Protein AF-A0A5Y3WB41-F1 (afdb_monomer)

pLDDT: mean 94.52, std 11.23, range [32.47, 98.75]

InterPro domains:
  IPR002104 Integrase, catalytic domain [PS51898] (1-187)
  IPR011010 DNA breaking-rejoining enzyme, catalytic core [SSF56349] (5-145)
  IPR013762 Integrase-like, catalytic domain superfamily [G3DSA:1.10.443.10] (4-176)
  IPR024456 Integrase catalytic domain, putative [PF12835] (1-141)

Foldseek 3Di:
DLAAADDPVLLVLLLVQLCVVALLLSLLLLLCLQQVDDLQLSQPCLVCLVVVLVCLVVPHQWGWRQGSDDPRDIATAGRLDSVSNNVSSVSNVVCCVVPVSGSQDDPDSVVSSVVSQVSSVVSVCDDNNHSSSSSLNSLVSQLVSVVVVVDDLLVSLLNSCRSNVNHSVCSVVCCVPSVPDPPPDDD

Organism: Salmonella diarizonae (NCBI:txid59204)

Mean predicted aligned error: 3.67 Å

Structure (mmCIF, N/CA/C/O backbone):
data_AF-A0A5Y3WB41-F1
#
_entry.id   AF-A0A5Y3WB41-F1
#
loop_
_atom_site.group_PDB
_atom_site.id
_atom_site.type_symbol
_atom_site.label_atom_id
_atom_site.label_alt_id
_atom_site.label_comp_id
_atom_site.label_asym_id
_atom_site.label_entity_id
_atom_site.label_seq_id
_atom_site.pdbx_PDB_ins_code
_atom_site.Cartn_x
_atom_site.Cartn_y
_atom_site.Cartn_z
_atom_site.occupancy
_atom_site.B_iso_or_equiv
_atom_site.auth_seq_id
_atom_site.auth_comp_id
_atom_site.auth_asym_id
_atom_site.auth_atom_id
_atom_site.pdbx_PDB_model_num
ATOM 1 N N . GLY A 1 1 ? 8.219 13.579 -8.967 1.00 70.31 1 GLY A N 1
ATOM 2 C CA . GLY A 1 1 ? 7.564 13.964 -7.700 1.00 70.31 1 GLY A CA 1
ATOM 3 C C . GLY A 1 1 ? 8.644 14.401 -6.736 1.00 70.31 1 GLY A C 1
ATOM 4 O O . GLY A 1 1 ? 9.793 14.084 -6.994 1.00 70.31 1 GLY A O 1
ATOM 5 N N . THR A 1 2 ? 8.305 15.125 -5.672 1.00 85.25 2 THR A N 1
ATOM 6 C CA . THR A 1 2 ? 9.272 15.618 -4.664 1.00 85.25 2 THR A CA 1
ATOM 7 C C . THR A 1 2 ? 9.347 14.718 -3.428 1.00 85.25 2 THR A C 1
ATOM 9 O O . THR A 1 2 ? 9.683 15.173 -2.344 1.00 85.25 2 THR A O 1
ATOM 12 N N . LYS A 1 3 ? 8.898 13.464 -3.546 1.00 91.75 3 LYS A N 1
ATOM 13 C CA . LYS A 1 3 ? 8.845 12.527 -2.421 1.00 91.75 3 LYS A CA 1
ATOM 14 C C . LYS A 1 3 ? 9.958 11.508 -2.554 1.00 91.75 3 LYS A C 1
ATOM 16 O O . LYS A 1 3 ? 10.300 11.131 -3.671 1.00 91.75 3 LYS A O 1
ATOM 21 N N . LEU A 1 4 ? 10.452 11.056 -1.413 1.00 93.44 4 LEU A N 1
ATOM 22 C CA . LEU A 1 4 ? 11.466 10.014 -1.304 1.00 93.44 4 LEU A CA 1
ATOM 23 C C . LEU A 1 4 ? 10.833 8.728 -0.760 1.00 93.44 4 LEU A C 1
ATOM 25 O O . LEU A 1 4 ? 9.849 8.822 -0.019 1.00 93.44 4 LEU A O 1
ATOM 29 N N . PRO A 1 5 ? 11.345 7.532 -1.107 1.00 95.25 5 PRO A N 1
ATOM 30 C CA . PRO A 1 5 ? 10.902 6.286 -0.486 1.00 95.25 5 PRO A CA 1
ATOM 31 C C . PRO A 1 5 ? 11.175 6.304 1.022 1.00 95.25 5 PRO A C 1
ATOM 33 O O . PRO A 1 5 ? 12.167 6.880 1.471 1.00 95.25 5 PRO A O 1
ATOM 36 N N . LEU A 1 6 ? 10.289 5.678 1.801 1.00 95.56 6 LEU A N 1
ATOM 37 C CA . LEU A 1 6 ? 10.568 5.414 3.214 1.00 95.56 6 LEU A CA 1
ATOM 38 C C . LEU A 1 6 ? 11.556 4.255 3.342 1.00 95.56 6 LEU A C 1
ATOM 40 O O . LEU A 1 6 ? 11.400 3.228 2.671 1.00 95.56 6 LEU A O 1
ATOM 44 N N . SER A 1 7 ? 12.525 4.401 4.239 1.00 96.31 7 SER A N 1
ATOM 45 C CA . SER A 1 7 ? 13.272 3.262 4.758 1.00 96.31 7 SER A CA 1
ATOM 46 C C . SER A 1 7 ? 12.374 2.420 5.682 1.00 96.31 7 SER A C 1
ATOM 48 O O . SER A 1 7 ? 11.386 2.930 6.229 1.00 96.31 7 SER A O 1
ATOM 50 N N . PRO A 1 8 ? 12.702 1.133 5.898 1.00 96.81 8 PRO A N 1
ATOM 51 C CA . PRO A 1 8 ? 11.980 0.303 6.860 1.00 96.81 8 PRO A CA 1
ATOM 52 C C . PRO A 1 8 ? 11.971 0.885 8.281 1.00 96.81 8 PRO A C 1
ATOM 54 O O . PRO A 1 8 ? 10.966 0.779 8.980 1.00 96.81 8 PRO A O 1
ATOM 57 N N . GLU A 1 9 ? 13.059 1.539 8.698 1.00 97.38 9 GLU A N 1
ATOM 58 C CA . GLU A 1 9 ? 13.169 2.170 10.016 1.00 97.38 9 GLU A CA 1
ATOM 59 C C . GLU A 1 9 ? 12.255 3.395 10.144 1.00 97.38 9 GLU A C 1
ATOM 61 O O . GLU A 1 9 ? 11.497 3.502 11.113 1.00 97.38 9 GLU A O 1
ATOM 66 N N . GLU A 1 10 ? 12.261 4.281 9.140 1.00 97.62 10 GLU A N 1
ATOM 67 C CA . GLU A 1 10 ? 11.372 5.449 9.079 1.00 97.62 10 GLU A CA 1
ATOM 68 C C . GLU A 1 10 ? 9.903 5.014 9.135 1.00 97.62 10 GLU A C 1
ATOM 70 O O . GLU A 1 10 ? 9.106 5.575 9.894 1.00 97.62 10 GLU A O 1
ATOM 75 N N . PHE A 1 11 ? 9.548 3.981 8.362 1.00 98.25 11 PHE A N 1
ATOM 76 C CA . PHE A 1 11 ? 8.206 3.414 8.385 1.00 98.25 11 PHE A CA 1
ATOM 77 C C . PHE A 1 11 ? 7.859 2.846 9.762 1.00 98.25 11 PHE A C 1
ATOM 79 O O . PHE A 1 11 ? 6.802 3.177 10.292 1.00 98.25 11 PHE A O 1
ATOM 86 N N . HIS A 1 12 ? 8.727 2.029 10.364 1.00 98.00 12 HIS A N 1
ATOM 87 C CA . HIS A 1 12 ? 8.448 1.381 11.651 1.00 98.00 12 HIS A CA 1
ATOM 88 C C . HIS A 1 12 ? 8.287 2.386 12.790 1.00 98.00 12 HIS A C 1
ATOM 90 O O . HIS A 1 12 ? 7.389 2.244 13.622 1.00 98.00 12 HIS A O 1
ATOM 96 N N . LYS A 1 13 ? 9.118 3.435 12.811 1.00 98.12 13 LYS A N 1
ATOM 97 C CA . LYS A 1 13 ? 9.005 4.538 13.773 1.00 98.12 13 LYS A CA 1
ATOM 98 C C . LYS A 1 13 ? 7.648 5.232 13.653 1.00 98.12 13 LYS A C 1
ATOM 100 O O . LYS A 1 13 ? 6.945 5.368 14.654 1.00 98.12 13 LYS A O 1
ATOM 105 N N . ALA A 1 14 ? 7.257 5.618 12.437 1.00 98.31 14 ALA A N 1
ATOM 106 C CA . ALA A 1 14 ? 5.970 6.266 12.197 1.00 98.31 14 ALA A CA 1
ATOM 107 C C . ALA A 1 14 ? 4.787 5.325 12.483 1.00 98.31 14 ALA A C 1
ATOM 109 O O . ALA A 1 14 ? 3.806 5.736 13.098 1.00 98.31 14 ALA A O 1
ATOM 110 N N . PHE A 1 15 ? 4.885 4.055 12.079 1.00 98.62 15 PHE A N 1
ATOM 111 C CA . PHE A 1 15 ? 3.864 3.036 12.309 1.00 98.62 15 PHE A CA 1
ATOM 112 C C . PHE A 1 15 ? 3.605 2.836 13.803 1.00 98.62 15 PHE A C 1
ATOM 114 O O . PHE A 1 15 ? 2.454 2.917 14.216 1.00 98.62 15 PHE A O 1
ATOM 121 N N . LYS A 1 16 ? 4.653 2.660 14.621 1.00 98.38 16 LYS A N 1
ATOM 122 C CA . LYS A 1 16 ? 4.522 2.517 16.081 1.00 98.38 16 LYS A CA 1
ATOM 123 C C . LYS A 1 16 ? 3.841 3.719 16.726 1.00 98.38 16 LYS A C 1
ATOM 125 O O . LYS A 1 16 ? 3.018 3.548 17.619 1.00 98.38 16 LYS A O 1
ATOM 130 N N . GLU A 1 17 ? 4.186 4.929 16.292 1.00 98.25 17 GLU A N 1
ATOM 131 C CA . GLU A 1 17 ? 3.562 6.144 16.819 1.00 98.25 17 GLU A CA 1
ATOM 132 C C . GLU A 1 17 ? 2.081 6.225 16.435 1.00 98.25 17 GLU A C 1
ATOM 134 O O . GLU A 1 17 ? 1.226 6.493 17.277 1.00 98.25 17 GLU A O 1
ATOM 139 N N . VAL A 1 18 ? 1.739 5.929 15.180 1.00 98.50 18 VAL A N 1
ATOM 140 C CA . VAL A 1 18 ? 0.336 5.895 14.754 1.00 98.50 18 VAL A CA 1
ATOM 141 C C . VAL A 1 18 ? -0.432 4.778 15.451 1.00 98.50 18 VAL A C 1
ATOM 143 O O . VAL A 1 18 ? -1.553 5.021 15.878 1.00 98.50 18 VAL A O 1
ATOM 146 N N . GLU A 1 19 ? 0.142 3.588 15.602 1.00 98.44 19 GLU A N 1
ATOM 147 C CA . GLU A 1 19 ? -0.516 2.424 16.203 1.00 98.44 19 GLU A CA 1
ATOM 148 C C . GLU A 1 19 ? -0.958 2.686 17.644 1.00 98.44 19 GLU A C 1
ATOM 150 O O . GLU A 1 19 ? -2.098 2.372 17.989 1.00 98.44 19 GLU A O 1
ATOM 155 N N . LYS A 1 20 ? -0.111 3.345 18.447 1.00 97.50 20 LYS A N 1
ATOM 156 C CA . LYS A 1 20 ? -0.450 3.762 19.819 1.00 97.50 20 LYS A CA 1
ATOM 157 C C . LYS A 1 20 ? -1.670 4.681 19.877 1.00 97.50 20 LYS A C 1
ATOM 159 O O . LYS A 1 20 ? -2.450 4.609 20.817 1.00 97.50 20 LYS A O 1
ATOM 164 N N . ASN A 1 21 ? -1.818 5.553 18.882 1.00 96.38 21 ASN A N 1
ATOM 165 C CA . ASN A 1 21 ? -2.848 6.589 18.866 1.00 96.38 21 ASN A CA 1
ATOM 166 C C . ASN A 1 21 ? -4.119 6.162 18.110 1.00 96.38 21 ASN A C 1
ATOM 168 O O . ASN A 1 21 ? -5.212 6.639 18.406 1.00 96.38 21 ASN A O 1
ATOM 172 N N . ASN A 1 22 ? -3.977 5.337 17.071 1.00 97.88 22 ASN A N 1
ATOM 173 C CA . ASN A 1 22 ? -5.049 4.924 16.173 1.00 97.88 22 ASN A CA 1
ATOM 174 C C . ASN A 1 22 ? -4.651 3.676 15.354 1.00 97.88 22 ASN A C 1
ATOM 176 O O . ASN A 1 22 ? -4.118 3.775 14.243 1.00 97.88 22 ASN A O 1
ATOM 180 N N . ARG A 1 23 ? -4.989 2.487 15.870 1.00 98.12 23 ARG A N 1
ATOM 181 C CA . ARG A 1 23 ? -4.758 1.184 15.207 1.00 98.12 23 ARG A CA 1
ATOM 182 C C .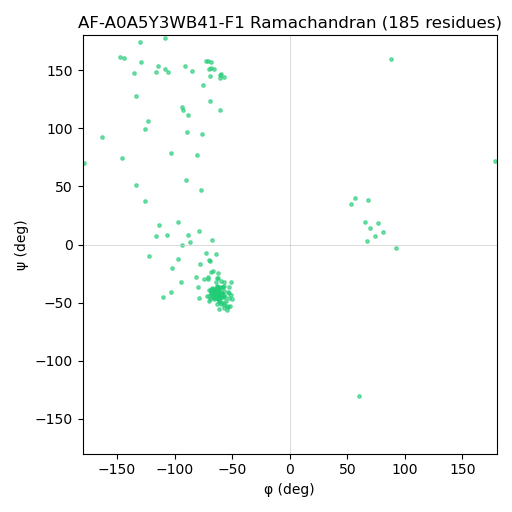 ARG A 1 23 ? -5.407 1.085 13.820 1.00 98.12 23 ARG A C 1
ATOM 184 O O . ARG A 1 23 ? -4.851 0.475 12.912 1.00 98.12 23 ARG A O 1
ATOM 191 N N . GLY A 1 24 ? -6.544 1.752 13.634 1.00 98.44 24 GLY A N 1
ATOM 192 C CA . GLY A 1 24 ? -7.234 1.902 12.354 1.00 98.44 24 GLY A CA 1
ATOM 193 C C . GLY A 1 24 ? -6.387 2.539 11.260 1.00 98.44 24 GLY A C 1
ATOM 194 O O . GLY A 1 24 ? -6.250 2.013 10.151 1.00 98.44 24 GLY A O 1
ATOM 195 N N . VAL A 1 25 ? -5.772 3.675 11.587 1.00 98.62 25 VAL A N 1
ATOM 196 C CA . VAL A 1 25 ? -4.853 4.362 10.676 1.00 98.62 25 VAL A CA 1
ATOM 197 C C . VAL A 1 25 ? -3.579 3.543 10.475 1.00 98.62 25 VAL A C 1
ATOM 199 O O . VAL A 1 25 ? -3.116 3.443 9.340 1.00 98.62 25 VAL A O 1
ATOM 202 N N . ALA A 1 26 ? -3.053 2.906 11.525 1.00 98.69 26 ALA A N 1
ATOM 203 C CA . ALA A 1 26 ? -1.874 2.047 11.420 1.00 98.69 26 ALA A CA 1
ATOM 204 C C . ALA A 1 26 ? -2.107 0.871 10.455 1.00 98.69 26 ALA A C 1
ATOM 206 O O . ALA A 1 26 ? -1.279 0.608 9.584 1.00 98.69 26 ALA A O 1
ATOM 207 N N . ALA A 1 27 ? -3.274 0.224 10.516 1.00 98.75 27 ALA A N 1
ATOM 208 C CA . ALA A 1 27 ? -3.646 -0.837 9.582 1.00 98.75 27 ALA A CA 1
ATOM 209 C C . ALA A 1 27 ? -3.678 -0.342 8.127 1.00 98.75 27 ALA A C 1
ATOM 211 O O . ALA A 1 27 ? -3.118 -0.983 7.235 1.00 98.75 27 ALA A O 1
ATOM 212 N N . ALA A 1 28 ? -4.273 0.832 7.885 1.00 98.69 28 ALA A N 1
ATOM 213 C CA . ALA A 1 28 ? -4.281 1.450 6.560 1.00 98.69 28 ALA A CA 1
ATOM 214 C C . ALA A 1 28 ? -2.860 1.803 6.076 1.00 98.69 28 ALA A C 1
ATOM 216 O O . ALA A 1 28 ? -2.551 1.606 4.899 1.00 98.69 28 ALA A O 1
ATOM 217 N N . MET A 1 29 ? -1.977 2.274 6.967 1.00 98.56 29 MET A N 1
ATOM 218 C CA . MET A 1 29 ? -0.564 2.518 6.651 1.00 98.56 29 MET A CA 1
ATOM 219 C C . MET A 1 29 ? 0.154 1.230 6.255 1.00 98.56 29 MET A C 1
ATOM 221 O O . MET A 1 29 ? 0.840 1.207 5.239 1.00 98.56 29 MET A O 1
ATOM 225 N N . LEU A 1 30 ? -0.025 0.149 7.014 1.00 98.75 30 LEU A N 1
ATOM 226 C CA . LEU A 1 30 ? 0.646 -1.123 6.753 1.00 98.75 30 LEU A CA 1
ATOM 227 C C . LEU A 1 30 ? 0.209 -1.741 5.419 1.00 98.75 30 LEU A C 1
ATOM 229 O O . LEU A 1 30 ? 1.047 -2.215 4.650 1.00 98.75 30 LEU A O 1
ATOM 233 N N . LEU A 1 31 ? -1.081 -1.659 5.084 1.00 98.75 31 LEU A N 1
ATOM 234 C CA . LEU A 1 31 ? -1.577 -2.023 3.753 1.00 98.75 31 LEU A CA 1
ATOM 235 C C . LEU A 1 31 ? -1.005 -1.104 2.663 1.00 98.75 31 LEU A C 1
ATOM 237 O O . LEU A 1 31 ? -0.590 -1.577 1.608 1.00 98.75 31 LEU A O 1
ATOM 241 N N . SER A 1 32 ? -0.935 0.207 2.909 1.00 98.38 32 SER A N 1
ATOM 242 C CA . SER A 1 32 ? -0.355 1.163 1.958 1.00 98.38 32 SER A CA 1
ATOM 243 C C . SER A 1 32 ? 1.124 0.907 1.685 1.00 98.38 32 SER A C 1
ATOM 245 O O . SER A 1 32 ? 1.552 1.042 0.540 1.00 98.38 32 SER A O 1
ATOM 247 N N . TYR A 1 33 ? 1.890 0.559 2.714 1.00 98.62 33 TYR A N 1
ATOM 248 C CA . TYR A 1 33 ? 3.316 0.257 2.634 1.00 98.62 33 TYR A CA 1
ATOM 249 C C . TYR A 1 33 ? 3.583 -1.038 1.868 1.00 98.62 33 TYR A C 1
ATOM 251 O O . TYR A 1 33 ? 4.447 -1.071 1.000 1.00 98.62 33 TYR A O 1
ATOM 259 N N . THR A 1 34 ? 2.787 -2.077 2.125 1.00 98.38 34 THR A N 1
ATOM 260 C CA . THR A 1 34 ? 2.980 -3.406 1.520 1.00 98.38 34 THR A CA 1
ATOM 261 C C . THR A 1 34 ? 2.416 -3.542 0.103 1.00 98.38 34 THR A C 1
ATOM 263 O O . THR A 1 34 ? 2.937 -4.330 -0.679 1.00 98.38 34 THR A O 1
ATOM 266 N N . LEU A 1 35 ? 1.372 -2.784 -0.250 1.00 98.56 35 LEU A N 1
ATOM 267 C CA . LEU A 1 35 ? 0.673 -2.880 -1.546 1.00 98.56 35 LEU A CA 1
ATOM 268 C C . LEU A 1 35 ? 0.777 -1.602 -2.396 1.00 98.56 35 LEU A C 1
ATOM 270 O O . LEU A 1 35 ? 0.079 -1.446 -3.405 1.00 98.56 35 LEU A O 1
ATOM 274 N N . GLY A 1 36 ? 1.581 -0.634 -1.952 1.00 98.12 36 GLY A N 1
ATOM 275 C CA . GLY A 1 36 ? 1.774 0.639 -2.638 1.00 98.12 36 GLY A CA 1
ATOM 276 C C . GLY A 1 36 ? 0.472 1.400 -2.869 1.00 98.12 36 GLY A C 1
ATOM 277 O O . GLY A 1 36 ? 0.262 1.945 -3.952 1.00 98.12 36 GLY A O 1
ATOM 278 N N . LEU A 1 37 ? -0.448 1.408 -1.905 1.00 98.44 37 LEU A N 1
ATOM 279 C CA . LEU A 1 37 ? -1.761 2.037 -2.073 1.00 98.44 37 LEU A CA 1
ATOM 280 C C . LEU A 1 37 ? -1.658 3.570 -2.120 1.00 98.44 37 LEU A C 1
ATOM 282 O O . LEU A 1 37 ? -0.772 4.189 -1.535 1.00 98.44 37 LEU A O 1
ATOM 286 N N . ARG A 1 38 ? -2.584 4.217 -2.828 1.00 97.31 38 ARG A N 1
ATOM 287 C CA . ARG A 1 38 ? -2.867 5.650 -2.643 1.00 97.31 38 ARG A CA 1
ATOM 288 C C . ARG A 1 38 ? -3.605 5.847 -1.322 1.00 97.31 38 ARG A C 1
ATOM 290 O O . ARG A 1 38 ? -4.335 4.959 -0.900 1.00 97.31 38 ARG A O 1
ATOM 297 N N . ASN A 1 39 ? -3.557 7.049 -0.745 1.00 97.31 39 ASN A N 1
ATOM 298 C CA . ASN A 1 39 ? -4.266 7.343 0.511 1.00 97.31 39 ASN A CA 1
ATOM 299 C C . ASN A 1 39 ? -5.751 6.935 0.477 1.00 97.31 39 ASN A C 1
ATOM 301 O O . ASN A 1 39 ? -6.243 6.337 1.425 1.00 97.31 39 ASN A O 1
ATOM 305 N N . LYS A 1 40 ? -6.469 7.211 -0.623 1.00 97.81 40 LYS A N 1
ATOM 306 C CA . LYS A 1 40 ? -7.886 6.827 -0.742 1.00 97.81 40 LYS A CA 1
ATOM 307 C C . LYS A 1 40 ? -8.076 5.315 -0.874 1.00 97.81 40 LYS A C 1
ATOM 309 O O . LYS A 1 40 ? -8.985 4.778 -0.258 1.00 97.81 40 LYS A O 1
ATOM 314 N N . GLU A 1 41 ? -7.208 4.635 -1.621 1.00 98.50 41 GLU A N 1
ATOM 315 C CA . GLU A 1 41 ? -7.208 3.167 -1.724 1.00 98.50 41 GLU A CA 1
ATOM 316 C C . GLU A 1 41 ? -6.927 2.526 -0.349 1.00 98.50 41 GLU A C 1
ATOM 318 O O . GLU A 1 41 ? -7.593 1.567 0.022 1.00 98.50 41 GLU A O 1
ATOM 323 N N . ALA A 1 42 ? -6.003 3.088 0.439 1.00 98.12 42 ALA A N 1
ATOM 324 C CA . ALA A 1 42 ? -5.684 2.626 1.790 1.00 98.12 42 ALA A CA 1
ATOM 325 C C . ALA A 1 42 ? -6.864 2.805 2.757 1.00 98.12 42 ALA A C 1
ATOM 327 O O . ALA A 1 42 ? -7.219 1.876 3.476 1.00 98.12 42 ALA A O 1
ATOM 328 N N . VAL A 1 43 ? -7.516 3.969 2.738 1.00 97.75 43 VAL A N 1
ATOM 329 C CA . VAL A 1 43 ? -8.687 4.246 3.587 1.00 97.75 43 VAL A CA 1
ATOM 330 C C . VAL A 1 43 ? -9.887 3.373 3.216 1.00 97.75 43 VAL A C 1
ATOM 332 O O . VAL A 1 43 ? -10.598 2.908 4.101 1.00 97.75 43 VAL A O 1
ATOM 335 N N . GLU A 1 44 ? -10.110 3.115 1.925 1.00 98.00 44 GLU A N 1
ATOM 336 C CA . GLU A 1 44 ? -11.216 2.264 1.464 1.00 98.00 44 GLU A CA 1
ATOM 337 C C . GLU A 1 44 ? -10.876 0.766 1.423 1.00 98.00 44 GLU A C 1
ATOM 339 O O . GLU A 1 44 ? -11.720 -0.045 1.035 1.00 98.00 44 GLU A O 1
ATOM 344 N N . SER A 1 45 ? -9.666 0.379 1.836 1.00 97.94 45 SER A N 1
ATOM 345 C CA . SER A 1 45 ? -9.187 -1.003 1.748 1.00 97.94 45 SER A CA 1
ATOM 346 C C . SER A 1 45 ? -10.009 -1.990 2.576 1.00 97.94 45 SER A C 1
ATOM 348 O O . SER A 1 45 ? -10.095 -3.151 2.179 1.00 97.94 45 SER A O 1
ATOM 350 N N . CYS A 1 46 ? -10.697 -1.544 3.639 1.00 97.12 46 CYS A N 1
ATOM 351 C CA . CYS A 1 46 ? -11.610 -2.386 4.428 1.00 97.12 46 CYS A CA 1
ATOM 352 C C . CYS A 1 46 ? -12.631 -3.133 3.558 1.00 97.12 46 CYS A C 1
ATOM 354 O O . CYS A 1 46 ? -12.975 -4.275 3.846 1.00 97.12 46 CYS A O 1
ATOM 356 N N . LYS A 1 47 ? -13.051 -2.536 2.436 1.00 97.56 47 LYS A N 1
ATOM 357 C CA . LYS A 1 47 ? -13.994 -3.136 1.482 1.00 97.56 47 LYS A CA 1
ATOM 358 C C . LYS A 1 47 ? -13.402 -4.307 0.686 1.00 97.56 47 LYS A C 1
ATOM 360 O O . LYS A 1 47 ? -14.131 -4.996 -0.015 1.00 97.56 47 LYS A O 1
ATOM 365 N N . SER A 1 48 ? -12.081 -4.490 0.713 1.00 98.12 48 SER A N 1
ATOM 366 C CA . SER A 1 48 ? -11.353 -5.499 -0.072 1.00 98.12 48 SER A CA 1
ATOM 367 C C . SER A 1 48 ? -10.517 -6.467 0.764 1.00 98.12 48 SER A C 1
ATOM 369 O O . SER A 1 48 ? -10.067 -7.465 0.207 1.00 98.12 48 SER A O 1
ATOM 371 N N . VAL A 1 49 ? -10.329 -6.226 2.071 1.00 98.50 49 VAL A N 1
ATOM 372 C CA . VAL A 1 49 ? -9.474 -7.053 2.952 1.00 98.50 49 VAL A CA 1
ATOM 373 C C . VAL A 1 49 ? -9.800 -8.543 2.829 1.00 98.50 49 VAL A C 1
ATOM 375 O O . VAL A 1 49 ? -8.892 -9.340 2.607 1.00 98.50 49 VAL A O 1
ATOM 378 N N . MET A 1 50 ? -11.080 -8.926 2.872 1.00 98.19 50 MET A N 1
ATOM 379 C CA . MET A 1 50 ? -11.480 -10.340 2.779 1.00 98.19 50 MET A CA 1
ATOM 380 C C . MET A 1 50 ? -11.193 -10.958 1.405 1.00 98.19 50 MET A C 1
ATOM 382 O O . MET A 1 50 ? -10.761 -12.107 1.314 1.00 98.19 50 MET A O 1
ATOM 386 N N . THR A 1 51 ? -11.377 -10.196 0.325 1.00 98.38 51 THR A N 1
ATOM 387 C CA . THR A 1 51 ? -11.054 -10.650 -1.036 1.00 98.38 51 THR A CA 1
ATOM 388 C C . THR A 1 51 ? -9.546 -10.789 -1.225 1.00 98.38 51 THR A C 1
ATOM 390 O O . THR A 1 51 ? -9.083 -11.751 -1.835 1.00 98.38 51 THR A O 1
ATOM 393 N N . TRP A 1 52 ? -8.760 -9.860 -0.678 1.00 98.56 52 TRP A N 1
ATOM 394 C CA . TRP A 1 52 ? -7.300 -9.931 -0.711 1.00 98.56 52 TRP A CA 1
ATOM 395 C C . TRP A 1 52 ? -6.768 -11.092 0.128 1.00 98.56 52 TRP A C 1
ATOM 397 O O . TRP A 1 52 ? -5.850 -11.779 -0.313 1.00 98.56 52 TRP A O 1
ATOM 407 N N . LYS A 1 53 ? -7.377 -11.364 1.288 1.00 98.44 53 LYS A N 1
ATOM 408 C CA . LYS A 1 53 ? -7.064 -12.534 2.116 1.00 98.44 53 LYS A CA 1
ATOM 409 C C . LYS A 1 53 ? -7.236 -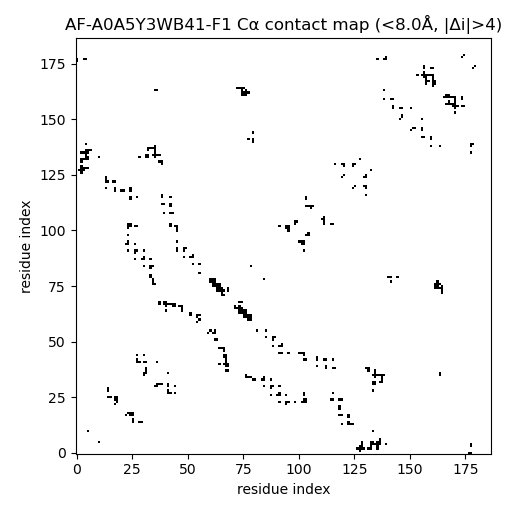13.826 1.323 1.00 98.44 53 LYS A C 1
ATOM 411 O O . LYS A 1 53 ? -6.278 -14.584 1.187 1.00 98.44 53 LYS A O 1
ATOM 416 N N . ARG A 1 54 ? -8.403 -14.001 0.692 1.00 98.31 54 ARG A N 1
ATOM 417 C CA . ARG A 1 54 ? -8.681 -15.156 -0.171 1.00 98.31 54 ARG A CA 1
ATOM 418 C C . ARG A 1 54 ? -7.665 -15.277 -1.306 1.00 98.31 54 ARG A C 1
ATOM 420 O O . ARG A 1 54 ? -7.187 -16.375 -1.563 1.00 98.31 54 ARG A O 1
ATOM 427 N N . ALA A 1 55 ? -7.310 -14.173 -1.967 1.00 97.50 55 ALA A N 1
ATOM 428 C CA . ALA A 1 55 ? -6.314 -14.180 -3.043 1.00 97.50 55 ALA A CA 1
ATOM 429 C C . ALA A 1 55 ? -4.942 -14.685 -2.557 1.00 97.50 55 ALA A C 1
ATOM 431 O O . ALA A 1 55 ? -4.291 -15.475 -3.239 1.00 97.50 55 ALA A O 1
ATOM 432 N N . ILE A 1 56 ? -4.509 -14.286 -1.357 1.00 96.94 56 ILE A N 1
ATOM 433 C CA . ILE A 1 56 ? -3.251 -14.776 -0.778 1.00 96.94 56 ILE A CA 1
ATOM 434 C C . ILE A 1 56 ? -3.324 -16.262 -0.440 1.00 96.94 56 ILE A C 1
ATOM 436 O O . ILE A 1 56 ? -2.377 -16.985 -0.755 1.00 96.94 56 ILE A O 1
ATOM 440 N N . GLU A 1 57 ? -4.413 -16.701 0.191 1.00 96.25 57 GLU A N 1
ATOM 441 C CA . GLU A 1 57 ? -4.629 -18.093 0.617 1.00 96.25 57 GLU A CA 1
ATOM 442 C C . GLU A 1 57 ? -4.715 -19.057 -0.570 1.00 96.25 57 GLU A C 1
ATOM 444 O O . GLU A 1 57 ? -4.244 -20.185 -0.488 1.00 96.25 57 GLU A O 1
ATOM 449 N N . THR A 1 58 ? -5.243 -18.586 -1.698 1.00 97.06 58 THR A N 1
ATOM 450 C CA . THR A 1 58 ? -5.350 -19.346 -2.955 1.00 97.06 58 THR A CA 1
ATOM 451 C C . THR A 1 58 ? -4.109 -19.222 -3.847 1.00 97.06 58 THR A C 1
ATOM 453 O O . THR A 1 58 ? -4.109 -19.687 -4.982 1.00 97.06 58 THR A O 1
ATOM 456 N N . GLY A 1 59 ? -3.030 -18.606 -3.356 1.00 96.88 59 GLY A N 1
ATOM 457 C CA . GLY A 1 59 ? -1.742 -18.584 -4.051 1.00 96.88 59 GLY A CA 1
ATOM 458 C C . GLY A 1 59 ? -1.607 -17.536 -5.159 1.00 96.88 59 GLY A C 1
ATOM 459 O O . GLY A 1 59 ? -0.602 -17.541 -5.867 1.00 96.88 59 GLY A O 1
ATOM 460 N N . HIS A 1 60 ? -2.536 -16.582 -5.296 1.00 98.00 60 HIS A N 1
ATOM 461 C CA . HIS A 1 60 ? -2.404 -15.512 -6.294 1.00 98.00 60 HIS A CA 1
ATOM 462 C C . HIS A 1 60 ? -1.127 -14.697 -6.059 1.00 98.00 60 HIS A C 1
ATOM 464 O O . HIS A 1 60 ? -0.712 -14.494 -4.916 1.00 98.00 60 HIS A O 1
ATOM 470 N N . ASN A 1 61 ? -0.512 -14.209 -7.140 1.00 97.62 61 ASN A N 1
ATOM 471 C CA . ASN A 1 61 ? 0.708 -13.386 -7.106 1.00 97.62 61 ASN A CA 1
ATOM 472 C C . ASN A 1 61 ? 0.428 -11.875 -7.099 1.00 97.62 61 ASN A C 1
ATOM 474 O O . ASN A 1 61 ? 1.352 -11.068 -7.071 1.00 97.62 61 ASN A O 1
ATOM 478 N N . SER A 1 62 ? -0.842 -11.478 -7.137 1.00 98.19 62 SER A N 1
ATOM 479 C CA . SER A 1 62 ? -1.279 -10.086 -7.063 1.00 98.19 62 SER A CA 1
ATOM 480 C C . SER A 1 62 ? -2.626 -9.984 -6.352 1.00 98.19 62 SER A C 1
ATOM 482 O O . SER A 1 62 ? -3.362 -10.969 -6.245 1.00 98.19 62 SER A O 1
ATOM 484 N N . VAL A 1 63 ? -2.961 -8.782 -5.883 1.00 98.50 63 VAL A N 1
ATOM 485 C CA . VAL A 1 63 ? -4.313 -8.447 -5.417 1.00 98.50 63 VAL A CA 1
ATOM 486 C C . VAL A 1 63 ? -4.934 -7.373 -6.303 1.00 98.50 63 VAL A C 1
ATOM 488 O O . VAL A 1 63 ? -4.242 -6.499 -6.830 1.00 98.50 63 VAL A O 1
ATOM 491 N N . ARG A 1 64 ? -6.261 -7.416 -6.456 1.00 98.25 64 ARG A N 1
ATOM 492 C CA . ARG A 1 64 ? -7.013 -6.429 -7.240 1.00 98.25 64 ARG A CA 1
ATOM 493 C C . ARG A 1 64 ? -7.526 -5.304 -6.346 1.00 98.25 64 ARG A C 1
ATOM 495 O O . ARG A 1 64 ? -8.339 -5.535 -5.452 1.00 98.25 64 ARG A O 1
ATOM 502 N N . VAL A 1 65 ? -7.083 -4.078 -6.602 1.00 98.50 65 VAL A N 1
ATOM 503 C CA . VAL A 1 65 ? -7.543 -2.859 -5.925 1.00 98.50 65 VAL A CA 1
ATOM 504 C C . VAL A 1 65 ? -8.692 -2.255 -6.732 1.00 98.50 65 VAL A C 1
ATOM 506 O O . VAL A 1 65 ? -8.503 -1.850 -7.881 1.00 98.50 65 VAL A O 1
ATOM 509 N N . VAL A 1 66 ? -9.886 -2.208 -6.136 1.00 98.06 66 VAL A N 1
ATOM 510 C CA . VAL A 1 66 ? -11.120 -1.744 -6.800 1.00 98.06 66 VAL A CA 1
ATOM 511 C C . VAL A 1 66 ? -11.593 -0.402 -6.236 1.00 98.06 66 VAL A C 1
ATOM 513 O O . VAL A 1 66 ? -11.903 0.514 -6.997 1.00 98.06 66 VAL A O 1
ATOM 516 N N . PHE A 1 67 ? -11.591 -0.252 -4.910 1.00 97.88 67 PHE A N 1
ATOM 517 C CA . PHE A 1 67 ? -12.100 0.940 -4.226 1.00 97.88 67 PHE A CA 1
ATOM 518 C C . PHE A 1 67 ? -11.020 2.004 -4.001 1.00 97.88 67 PHE A C 1
ATOM 520 O O . PHE A 1 67 ? -9.827 1.711 -3.937 1.00 97.88 67 PHE A O 1
ATOM 527 N N . GLY A 1 68 ? -11.440 3.267 -3.914 1.00 96.69 68 GLY A N 1
ATOM 528 C CA . GLY A 1 68 ? -10.546 4.413 -3.749 1.00 96.69 68 GLY A CA 1
ATOM 529 C C . GLY A 1 68 ? -9.629 4.739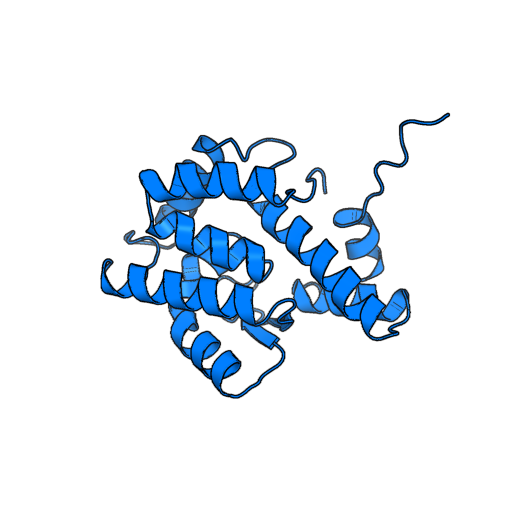 -4.937 1.00 96.69 68 GLY A C 1
ATOM 530 O O . GLY A 1 68 ? -8.836 5.680 -4.844 1.00 96.69 68 GLY A O 1
ATOM 531 N N . THR A 1 69 ? -9.739 4.014 -6.052 1.00 97.06 69 THR A N 1
ATOM 532 C CA . THR A 1 69 ? -8.878 4.170 -7.232 1.00 97.06 69 THR A CA 1
ATOM 533 C C . THR A 1 69 ? -9.108 5.496 -7.961 1.00 97.06 69 THR A C 1
ATOM 535 O O . THR A 1 69 ? -10.191 6.095 -7.936 1.00 97.06 69 THR A O 1
ATOM 538 N N . LYS A 1 70 ? -8.063 5.998 -8.631 1.00 91.44 70 LYS A N 1
ATOM 539 C CA . LYS A 1 70 ? -8.150 7.247 -9.400 1.00 91.44 70 LYS A CA 1
ATOM 540 C C . LYS A 1 70 ? -9.040 7.039 -10.630 1.00 91.44 70 LYS A C 1
ATOM 542 O O . LYS A 1 70 ? -8.757 6.180 -11.458 1.00 91.44 70 LYS A O 1
ATOM 547 N N . GLY A 1 71 ? -10.093 7.848 -10.755 1.00 93.88 71 GLY A N 1
ATOM 548 C CA . GLY A 1 71 ? -11.039 7.771 -11.874 1.00 93.88 71 GLY A CA 1
ATOM 549 C C . GLY A 1 71 ? -11.854 6.473 -11.921 1.00 93.88 71 GLY A C 1
ATOM 550 O O . GLY A 1 71 ? -12.328 6.118 -12.992 1.00 93.88 71 GLY A O 1
ATOM 551 N N . GLY A 1 72 ? -11.958 5.741 -10.803 1.00 93.38 72 GLY A N 1
ATOM 552 C CA . GLY A 1 72 ? -12.703 4.478 -10.728 1.00 93.38 72 GLY A CA 1
ATOM 553 C C . GLY A 1 72 ? -12.064 3.312 -11.488 1.00 93.38 72 GLY A C 1
ATOM 554 O O . GLY A 1 72 ? -12.724 2.306 -11.723 1.00 93.38 72 GLY A O 1
ATOM 555 N N . ARG A 1 73 ? -10.796 3.436 -11.899 1.00 95.25 73 ARG A N 1
ATOM 556 C CA . ARG A 1 73 ? -10.105 2.416 -12.696 1.00 95.25 73 ARG A CA 1
ATOM 557 C C . ARG A 1 73 ? -9.440 1.383 -11.778 1.00 95.25 73 ARG A C 1
ATOM 559 O O . ARG A 1 73 ? -8.477 1.743 -11.094 1.00 95.25 73 ARG A O 1
ATOM 566 N N . PRO A 1 74 ? -9.911 0.122 -11.745 1.00 97.12 74 PRO A N 1
ATOM 567 C CA . PRO A 1 74 ? -9.286 -0.913 -10.933 1.00 97.12 74 PRO A CA 1
ATOM 568 C C . PRO A 1 74 ? -7.877 -1.230 -11.444 1.00 97.12 74 PRO A C 1
ATOM 570 O O . PRO A 1 74 ? -7.601 -1.123 -12.638 1.00 97.12 74 PRO A O 1
ATOM 573 N N . ARG A 1 75 ? -6.996 -1.657 -10.538 1.00 97.94 75 ARG A N 1
ATOM 574 C CA . ARG A 1 75 ? -5.630 -2.096 -10.863 1.00 97.94 75 ARG A CA 1
ATOM 575 C C . ARG A 1 75 ? -5.295 -3.385 -10.128 1.00 97.94 75 ARG A C 1
ATOM 577 O O . ARG A 1 75 ? -5.754 -3.580 -9.004 1.00 97.94 75 ARG A O 1
ATOM 584 N N . ASN A 1 76 ? -4.476 -4.230 -10.739 1.00 98.00 76 ASN A N 1
ATOM 585 C CA . ASN A 1 76 ? -3.782 -5.279 -10.000 1.00 98.00 76 ASN A CA 1
ATOM 586 C C . ASN A 1 76 ? -2.499 -4.692 -9.414 1.00 98.00 76 ASN A C 1
ATOM 588 O O . ASN A 1 76 ? -1.936 -3.757 -9.975 1.00 98.00 76 ASN A O 1
ATOM 592 N N . THR A 1 77 ? -2.078 -5.209 -8.269 1.00 98.12 77 THR A N 1
ATOM 593 C CA . THR A 1 77 ? -0.800 -4.865 -7.650 1.00 98.12 77 THR A CA 1
ATOM 594 C C . THR A 1 77 ? -0.114 -6.146 -7.226 1.00 98.12 77 THR A C 1
ATOM 596 O O . THR A 1 77 ? -0.729 -6.994 -6.571 1.00 98.12 77 THR A O 1
ATOM 599 N N . VAL A 1 78 ? 1.134 -6.311 -7.640 1.00 98.62 78 VAL A N 1
ATOM 600 C CA . VAL A 1 78 ? 1.944 -7.484 -7.326 1.00 98.62 78 VAL A CA 1
ATOM 601 C C . VAL A 1 78 ? 2.135 -7.657 -5.818 1.00 98.62 78 VAL A C 1
ATOM 603 O O . VAL A 1 78 ? 2.256 -6.690 -5.062 1.00 98.62 78 VAL A O 1
ATOM 606 N N . ILE A 1 79 ? 2.149 -8.912 -5.375 1.00 98.62 79 ILE A N 1
ATOM 607 C CA . ILE A 1 79 ? 2.510 -9.307 -4.013 1.00 98.62 79 ILE A CA 1
ATOM 608 C C . ILE A 1 79 ? 4.022 -9.535 -3.999 1.00 98.62 79 ILE A C 1
ATOM 610 O O . ILE A 1 79 ? 4.496 -10.605 -4.380 1.00 98.62 79 ILE A O 1
ATOM 614 N N . VAL A 1 80 ? 4.772 -8.516 -3.573 1.00 98.06 80 VAL A N 1
ATOM 615 C CA . VAL A 1 80 ? 6.243 -8.579 -3.516 1.00 98.06 80 VAL A CA 1
ATOM 616 C C . VAL A 1 80 ? 6.722 -9.525 -2.412 1.00 98.06 80 VAL A C 1
ATOM 618 O O . VAL A 1 80 ? 7.529 -10.415 -2.666 1.00 98.06 80 VAL A O 1
ATOM 621 N N . ASP A 1 81 ? 6.168 -9.376 -1.206 1.00 98.00 81 ASP A N 1
ATOM 622 C CA . ASP A 1 81 ? 6.411 -10.252 -0.058 1.00 98.00 81 ASP A CA 1
ATOM 623 C C . ASP A 1 81 ? 5.073 -10.817 0.441 1.00 98.00 81 ASP A C 1
ATOM 625 O O . ASP A 1 81 ? 4.269 -10.132 1.084 1.00 98.00 81 ASP A O 1
ATOM 629 N N . ARG A 1 82 ? 4.834 -12.102 0.157 1.00 98.06 82 ARG A N 1
ATOM 630 C CA . ARG A 1 82 ? 3.599 -12.797 0.548 1.00 98.06 82 ARG A CA 1
ATOM 631 C C . ARG A 1 82 ? 3.408 -12.832 2.064 1.00 98.06 82 ARG A C 1
ATOM 633 O O . ARG A 1 82 ? 2.273 -12.711 2.531 1.00 98.06 82 ARG A O 1
ATOM 640 N N . HIS A 1 83 ? 4.477 -12.977 2.844 1.00 98.19 83 HIS A N 1
ATOM 641 C CA . HIS A 1 83 ? 4.379 -13.017 4.299 1.00 98.19 83 HIS A CA 1
ATOM 642 C C . HIS A 1 83 ? 4.041 -11.640 4.869 1.00 98.19 83 HIS A C 1
ATOM 644 O O . HIS A 1 83 ? 3.158 -11.554 5.726 1.00 98.19 83 HIS A O 1
ATOM 650 N N . ALA A 1 84 ? 4.682 -10.572 4.387 1.00 98.31 84 ALA A N 1
ATOM 651 C CA . ALA A 1 84 ? 4.378 -9.208 4.817 1.00 98.31 84 ALA A CA 1
ATOM 652 C C . ALA A 1 84 ? 2.943 -8.799 4.470 1.00 98.31 84 ALA A C 1
ATOM 654 O O . ALA A 1 84 ? 2.231 -8.304 5.346 1.00 98.31 84 ALA A O 1
ATOM 655 N N . VAL A 1 85 ? 2.480 -9.068 3.244 1.00 98.56 85 VAL A N 1
ATOM 656 C CA . VAL A 1 85 ? 1.100 -8.737 2.851 1.00 98.56 85 VAL A CA 1
ATOM 657 C C . VAL A 1 85 ? 0.094 -9.558 3.666 1.00 98.56 85 VAL A C 1
ATOM 659 O O . VAL A 1 85 ? -0.887 -9.001 4.158 1.00 98.56 85 VAL A O 1
ATOM 662 N N . ARG A 1 86 ? 0.348 -10.854 3.906 1.00 98.69 86 ARG A N 1
ATOM 663 C CA . ARG A 1 86 ? -0.512 -11.679 4.776 1.00 98.69 86 ARG A CA 1
ATOM 664 C C . ARG A 1 86 ? -0.610 -11.105 6.191 1.00 98.69 86 ARG A C 1
ATOM 666 O O . ARG A 1 86 ? -1.708 -11.027 6.735 1.00 98.69 86 ARG A O 1
ATOM 673 N N . ARG A 1 87 ? 0.512 -10.672 6.782 1.00 98.56 87 ARG A N 1
ATOM 674 C CA . ARG A 1 87 ? 0.511 -10.008 8.100 1.00 98.56 87 ARG A CA 1
ATOM 675 C C . ARG A 1 87 ? -0.301 -8.713 8.074 1.00 98.56 87 ARG A C 1
ATOM 677 O O . ARG A 1 87 ? -1.115 -8.508 8.968 1.00 98.56 87 ARG A O 1
ATOM 684 N N . ALA A 1 88 ? -0.122 -7.881 7.047 1.00 98.75 88 ALA A N 1
ATOM 685 C CA . ALA A 1 88 ? -0.854 -6.625 6.893 1.00 98.75 88 ALA A CA 1
ATOM 686 C C . ALA A 1 88 ? -2.373 -6.839 6.802 1.00 98.75 88 ALA A C 1
ATOM 688 O O . ALA A 1 88 ? -3.139 -6.151 7.472 1.00 98.75 88 ALA A O 1
ATOM 689 N N . ILE A 1 89 ? -2.802 -7.828 6.015 1.00 98.75 89 ILE A N 1
ATOM 690 C CA . ILE A 1 89 ? -4.214 -8.188 5.848 1.00 98.75 89 ILE A CA 1
ATOM 691 C C . ILE A 1 89 ? -4.806 -8.730 7.147 1.00 98.75 89 ILE A C 1
ATOM 693 O O . ILE A 1 89 ? -5.869 -8.269 7.552 1.00 98.75 89 ILE A O 1
ATOM 697 N N . ASN A 1 90 ? -4.120 -9.649 7.828 1.00 98.69 90 ASN A N 1
ATOM 698 C CA . ASN A 1 90 ? -4.606 -10.202 9.095 1.00 98.69 90 ASN A CA 1
ATOM 699 C C . ASN A 1 90 ? -4.711 -9.122 10.181 1.00 98.69 90 ASN A C 1
ATOM 701 O O . ASN A 1 90 ? -5.680 -9.092 10.938 1.00 98.69 90 ASN A O 1
ATOM 705 N N . TYR A 1 91 ? -3.740 -8.208 10.239 1.00 98.75 91 TYR A N 1
ATOM 706 C CA . TYR A 1 91 ? -3.789 -7.070 11.152 1.00 98.75 91 TYR A CA 1
ATOM 707 C C . TYR A 1 91 ? -4.993 -6.166 10.853 1.00 98.75 91 TYR A C 1
ATOM 709 O O . TYR A 1 91 ? -5.754 -5.828 11.757 1.00 98.75 91 TYR A O 1
ATOM 717 N N . ALA A 1 92 ? -5.213 -5.830 9.579 1.00 98.75 92 ALA A N 1
ATOM 718 C CA . ALA A 1 92 ? -6.353 -5.031 9.146 1.00 98.75 92 ALA A CA 1
ATOM 719 C C . ALA A 1 92 ? -7.700 -5.709 9.442 1.00 98.75 92 ALA A C 1
ATOM 721 O O . ALA A 1 92 ? -8.615 -5.050 9.926 1.00 98.75 92 ALA A O 1
ATOM 722 N N . GLU A 1 93 ? -7.818 -7.017 9.208 1.00 98.56 93 GLU A N 1
ATOM 723 C CA . GLU A 1 93 ? -9.017 -7.794 9.536 1.00 98.56 93 GLU A CA 1
ATOM 724 C C . GLU A 1 93 ? -9.327 -7.752 11.038 1.00 98.56 93 GLU A C 1
ATOM 726 O O . GLU A 1 93 ? -10.475 -7.526 11.420 1.00 98.56 93 GLU A O 1
ATOM 731 N N . ASN A 1 94 ? -8.318 -7.928 11.895 1.00 98.31 94 ASN A N 1
ATOM 732 C CA . ASN A 1 94 ? -8.505 -7.863 13.345 1.00 98.31 94 ASN A CA 1
ATOM 733 C C . ASN A 1 94 ? -8.975 -6.473 13.786 1.00 98.31 94 ASN A C 1
ATOM 735 O O . ASN A 1 94 ? -9.946 -6.361 14.527 1.00 98.31 94 ASN A O 1
ATOM 739 N N . VAL A 1 95 ? -8.365 -5.412 13.255 1.00 98.25 95 VAL A N 1
ATOM 740 C CA . VAL A 1 95 ? -8.803 -4.036 13.526 1.00 98.25 95 VAL A CA 1
ATOM 741 C C . VAL A 1 95 ? -10.232 -3.787 13.032 1.00 98.25 95 VAL A C 1
ATOM 743 O O . VAL A 1 95 ? -11.009 -3.137 13.721 1.00 98.25 95 VAL A O 1
ATOM 746 N N . MET A 1 96 ? -10.622 -4.329 11.874 1.00 97.69 96 MET A N 1
ATOM 747 C CA . MET A 1 96 ? -11.997 -4.211 11.370 1.00 97.69 96 MET A CA 1
ATOM 748 C C . MET A 1 96 ? -13.020 -4.881 12.293 1.00 97.69 96 MET A C 1
ATOM 750 O O . MET A 1 96 ? -14.110 -4.337 12.461 1.00 97.69 96 MET A O 1
ATOM 754 N N . LYS A 1 97 ? -12.688 -6.030 12.901 1.00 96.81 97 LYS A N 1
ATOM 755 C CA . LYS A 1 97 ? -13.561 -6.706 13.882 1.00 96.81 97 LYS A CA 1
ATOM 756 C C . LYS A 1 97 ? -13.797 -5.840 15.119 1.00 96.81 97 LYS A C 1
ATOM 758 O O . LYS A 1 97 ? -14.905 -5.817 15.637 1.00 96.81 97 LYS A O 1
ATOM 763 N N . GLU A 1 98 ? -12.776 -5.102 15.545 1.00 94.25 98 GLU A N 1
ATOM 764 C CA . GLU A 1 98 ? -12.844 -4.173 16.680 1.00 94.25 98 GLU A CA 1
ATOM 765 C C . GLU A 1 98 ? -13.547 -2.841 16.328 1.00 94.25 98 GLU A C 1
ATOM 767 O O . GLU A 1 98 ? -13.945 -2.107 17.227 1.00 94.25 98 GLU A O 1
ATOM 772 N N . ASN A 1 99 ? -13.701 -2.509 15.038 1.00 93.00 99 ASN A N 1
ATOM 773 C CA . ASN A 1 99 ? -14.076 -1.165 14.579 1.00 93.00 99 ASN A CA 1
ATOM 774 C C . ASN A 1 99 ? -15.190 -1.166 13.512 1.00 93.00 99 ASN A C 1
ATOM 776 O O . ASN A 1 99 ? -15.055 -0.569 12.440 1.00 93.00 99 ASN A O 1
ATOM 780 N N . ASN A 1 100 ? -16.297 -1.867 13.784 1.00 90.88 100 ASN A N 1
ATOM 781 C CA . ASN A 1 100 ? -17.515 -1.875 12.952 1.00 90.88 100 ASN A CA 1
ATOM 782 C C . ASN A 1 100 ? -17.272 -2.211 11.465 1.00 90.88 100 ASN A C 1
ATOM 784 O O . ASN A 1 100 ? -17.897 -1.643 10.566 1.00 90.88 100 ASN A O 1
ATOM 788 N N . GLY A 1 101 ? -16.316 -3.097 11.176 1.00 93.56 101 GLY A N 1
ATOM 789 C CA . GLY A 1 101 ? -15.959 -3.484 9.810 1.00 93.56 101 GLY A CA 1
ATOM 790 C C . GLY A 1 101 ? -15.170 -2.426 9.028 1.00 93.56 101 GLY A C 1
ATOM 791 O O . GLY A 1 101 ? -14.937 -2.593 7.829 1.00 93.56 101 GLY A O 1
ATOM 792 N N . LYS A 1 102 ? -14.736 -1.334 9.665 1.00 94.75 102 LYS A N 1
ATOM 793 C CA . LYS A 1 102 ? -13.962 -0.255 9.038 1.00 94.75 102 LYS A CA 1
ATOM 794 C C . LYS A 1 102 ? -12.557 -0.188 9.624 1.00 94.75 102 LYS A C 1
ATOM 796 O O . LYS A 1 102 ? -12.321 -0.532 10.771 1.00 94.75 102 LYS A O 1
ATOM 801 N N . LEU A 1 103 ? -11.607 0.318 8.839 1.00 97.25 103 LEU A N 1
ATOM 802 C CA . LEU A 1 103 ? -10.296 0.687 9.385 1.00 97.25 103 LEU A CA 1
ATOM 803 C C . LEU A 1 103 ? -10.372 2.035 10.093 1.00 97.25 103 LEU A C 1
ATOM 805 O O . LEU A 1 103 ? -9.894 2.178 11.207 1.00 97.25 103 LEU A O 1
ATOM 809 N N . ILE A 1 104 ? -11.015 3.020 9.470 1.00 97.25 104 ILE A N 1
ATOM 810 C CA . ILE A 1 104 ? -11.187 4.360 10.030 1.00 97.25 104 ILE A CA 1
ATOM 811 C C . ILE A 1 104 ? -12.680 4.666 10.018 1.00 97.25 104 ILE A C 1
ATOM 813 O O . ILE A 1 104 ? -13.234 5.021 8.975 1.00 97.25 104 ILE A O 1
ATOM 817 N N . ASP A 1 105 ? -13.336 4.500 11.166 1.00 94.75 105 ASP A N 1
ATOM 818 C CA . ASP A 1 105 ? -14.774 4.721 11.286 1.00 94.75 105 ASP A CA 1
ATOM 819 C C . ASP A 1 105 ? -15.089 6.220 11.336 1.00 94.75 105 ASP A C 1
ATOM 821 O O . ASP A 1 105 ? -14.993 6.900 12.361 1.00 94.75 105 ASP A O 1
ATOM 825 N N . ARG A 1 106 ? -15.399 6.766 10.160 1.00 95.38 106 ARG A N 1
ATOM 826 C CA . ARG A 1 106 ? -15.911 8.123 9.979 1.00 95.38 106 ARG A CA 1
ATOM 827 C C . ARG A 1 106 ? -17.176 8.083 9.113 1.00 95.38 106 ARG A C 1
ATOM 829 O O . ARG A 1 106 ? -17.343 7.139 8.336 1.00 95.38 106 ARG A O 1
ATOM 836 N N . PRO A 1 107 ? -18.041 9.114 9.206 1.00 92.19 107 PRO A N 1
ATOM 837 C CA . PRO A 1 107 ? -19.297 9.165 8.452 1.00 92.19 107 PRO A CA 1
ATOM 838 C C . PRO A 1 107 ? -19.115 9.126 6.932 1.00 92.19 107 PRO A C 1
ATOM 840 O O . PRO A 1 107 ? -19.956 8.590 6.220 1.00 92.19 107 PRO A O 1
ATOM 843 N N . ASP A 1 108 ? -18.011 9.682 6.431 1.00 94.00 108 ASP A N 1
ATOM 844 C CA . ASP A 1 108 ? -17.722 9.760 5.004 1.00 94.00 108 ASP A CA 1
ATOM 845 C C . ASP A 1 108 ? -16.222 9.583 4.713 1.00 94.00 108 ASP A C 1
ATOM 847 O O . ASP A 1 108 ? -15.351 9.764 5.575 1.00 94.00 108 ASP A O 1
ATOM 851 N N . VAL A 1 109 ? -15.915 9.238 3.458 1.00 94.44 109 VAL A N 1
ATOM 852 C CA . VAL A 1 109 ? -14.546 8.951 3.004 1.00 94.44 109 VAL A CA 1
ATOM 853 C C . VAL A 1 109 ? -13.617 10.162 3.115 1.00 94.44 109 VAL A C 1
ATOM 855 O O . VAL A 1 109 ? -12.417 9.994 3.328 1.00 94.44 109 VAL A O 1
ATOM 858 N N . ARG A 1 110 ? -14.138 11.392 3.005 1.00 96.44 110 ARG A N 1
ATOM 859 C CA . ARG A 1 110 ? -13.331 12.615 3.110 1.00 96.44 110 ARG A CA 1
ATOM 860 C C . ARG A 1 110 ? -12.863 12.811 4.549 1.00 96.44 110 ARG A C 1
ATOM 862 O O . ARG A 1 110 ? -11.680 13.066 4.769 1.00 96.44 110 ARG A O 1
ATOM 869 N N . LYS A 1 111 ? -13.741 12.623 5.535 1.00 97.81 111 LYS A N 1
ATOM 870 C CA . LYS A 1 111 ? -13.379 12.658 6.963 1.00 97.81 111 LYS A CA 1
ATOM 871 C C . LYS A 1 111 ? -12.426 11.526 7.339 1.00 97.81 111 LYS A C 1
ATOM 873 O O . LYS A 1 111 ? -11.485 11.756 8.104 1.00 97.81 111 LYS A O 1
ATOM 878 N N . ALA A 1 112 ? -12.616 10.333 6.777 1.00 97.38 112 ALA A N 1
ATOM 879 C CA . ALA A 1 112 ? -11.693 9.214 6.969 1.00 97.38 112 ALA A CA 1
ATOM 880 C C . ALA A 1 112 ? -10.295 9.526 6.400 1.00 97.38 112 ALA A C 1
ATOM 882 O O . ALA A 1 112 ? -9.294 9.356 7.092 1.00 97.38 112 ALA A O 1
ATOM 883 N N . LEU A 1 113 ? -10.222 10.087 5.188 1.00 97.62 113 LEU A N 1
ATOM 884 C CA . LEU A 1 113 ? -8.980 10.560 4.566 1.00 97.62 113 LEU A CA 1
ATOM 885 C C . LEU A 1 113 ? -8.279 11.651 5.376 1.00 97.62 113 LEU A C 1
ATOM 887 O O . LEU A 1 113 ? -7.058 11.607 5.528 1.00 97.62 113 LEU A O 1
ATOM 891 N N . ASN A 1 114 ? -9.032 12.614 5.905 1.00 98.00 114 ASN A N 1
ATOM 892 C CA . ASN A 1 114 ? -8.477 13.663 6.754 1.00 98.00 114 ASN A CA 1
ATOM 893 C C . ASN A 1 114 ? -7.904 13.074 8.047 1.00 98.00 114 ASN A C 1
ATOM 895 O O . ASN A 1 114 ? -6.796 13.436 8.430 1.00 98.00 114 ASN A O 1
ATOM 899 N N . THR A 1 115 ? -8.615 12.125 8.666 1.00 98.06 115 THR A N 1
ATOM 900 C CA . THR A 1 115 ? -8.149 11.408 9.865 1.00 98.06 115 THR A CA 1
ATOM 901 C C . THR A 1 115 ? -6.863 10.632 9.566 1.00 98.06 115 THR A C 1
ATOM 903 O O . THR A 1 115 ? -5.878 10.785 10.285 1.00 98.06 115 THR A O 1
ATOM 906 N N . TYR A 1 116 ? -6.828 9.879 8.460 1.00 98.38 116 TYR A N 1
ATOM 907 C CA . TYR A 1 116 ? -5.630 9.179 7.990 1.00 98.38 116 TYR A CA 1
A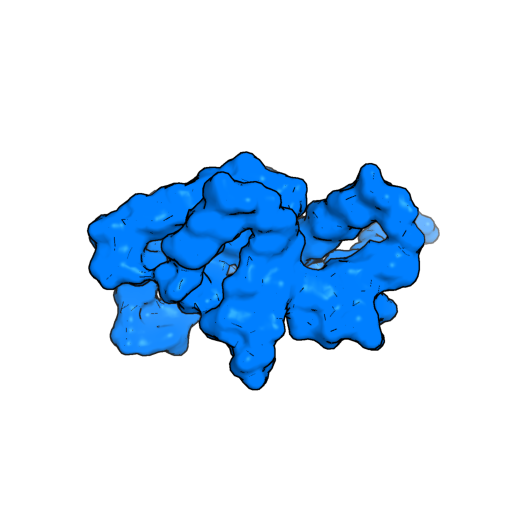TOM 908 C C . TYR A 1 116 ? -4.444 10.137 7.833 1.00 98.38 116 TYR A C 1
ATOM 910 O O . TYR A 1 116 ? -3.405 9.961 8.462 1.00 98.38 116 TYR A O 1
ATOM 918 N N . CYS A 1 117 ? -4.609 11.202 7.043 1.00 97.00 117 CYS A N 1
ATOM 919 C CA . CYS A 1 117 ? -3.530 12.154 6.791 1.00 97.00 117 CYS A CA 1
ATOM 920 C C . CYS A 1 117 ? -3.078 12.873 8.067 1.00 97.00 117 CYS A C 1
ATOM 922 O O . CYS A 1 117 ? -1.892 13.151 8.206 1.00 97.00 117 CYS A O 1
ATOM 924 N N . TYR A 1 118 ? -3.998 13.187 8.980 1.00 97.88 118 TYR A N 1
ATOM 925 C CA . TYR A 1 118 ? -3.690 13.847 10.245 1.00 97.88 118 TYR A CA 1
ATOM 926 C C . TYR A 1 118 ? -2.746 13.004 11.106 1.00 97.88 118 TYR A C 1
ATOM 928 O O . TYR A 1 118 ? -1.663 13.473 11.450 1.00 97.88 118 TYR A O 1
ATOM 936 N N . HIS A 1 119 ? -3.113 11.754 11.397 1.00 98.38 119 HIS A N 1
ATOM 937 C CA . HIS A 1 119 ? -2.294 10.880 12.241 1.00 98.38 119 HIS A CA 1
ATOM 938 C C . HIS A 1 119 ? -0.943 10.565 11.592 1.00 98.38 119 HIS A C 1
ATOM 940 O O . HIS A 1 119 ? 0.086 10.645 12.255 1.00 98.38 119 HIS A O 1
ATOM 946 N N . VAL A 1 120 ? -0.927 10.299 10.283 1.00 97.44 120 VAL A N 1
ATOM 947 C CA . VAL A 1 120 ? 0.312 10.002 9.551 1.00 97.44 120 VAL A CA 1
ATOM 948 C C . VAL A 1 120 ? 1.278 11.195 9.575 1.00 97.44 120 VAL A C 1
ATOM 950 O O . VAL A 1 120 ? 2.471 11.020 9.806 1.00 97.44 120 VAL A O 1
ATOM 953 N N . ARG A 1 121 ? 0.776 12.426 9.399 1.00 96.88 121 ARG A N 1
ATOM 954 C CA . ARG A 1 121 ? 1.600 13.645 9.495 1.00 96.88 121 ARG A CA 1
ATOM 955 C C . ARG A 1 121 ? 2.086 13.906 10.917 1.00 96.88 121 ARG A C 1
ATOM 957 O O . ARG A 1 121 ? 3.232 14.301 11.090 1.00 96.88 121 ARG A O 1
ATOM 964 N N . ARG A 1 122 ? 1.244 13.664 11.929 1.00 97.25 122 ARG A N 1
ATOM 965 C CA . ARG A 1 122 ? 1.640 13.784 13.343 1.00 97.25 122 ARG A CA 1
ATOM 966 C C . ARG A 1 122 ? 2.746 12.810 13.736 1.00 97.25 122 ARG A C 1
ATOM 968 O O . ARG A 1 122 ? 3.551 13.152 14.589 1.00 97.25 122 ARG A O 1
ATOM 975 N N . ALA A 1 123 ? 2.825 11.660 13.075 1.00 97.12 123 ALA A N 1
ATOM 976 C CA . ALA A 1 123 ? 3.920 10.706 13.231 1.00 97.12 123 ALA A CA 1
ATOM 977 C C . ALA A 1 123 ? 5.202 11.094 12.463 1.00 97.12 123 ALA A C 1
ATOM 979 O O . ALA A 1 123 ? 6.106 10.275 12.313 1.00 97.12 123 ALA A O 1
ATOM 980 N N . GLY A 1 124 ? 5.288 12.327 11.953 1.00 95.88 124 GLY A N 1
ATOM 981 C CA . GLY A 1 124 ? 6.478 12.866 11.294 1.00 95.88 124 GLY A CA 1
ATOM 982 C C . GLY A 1 124 ? 6.514 12.677 9.780 1.00 95.88 124 GLY A C 1
ATOM 983 O O . GLY A 1 124 ? 7.421 13.200 9.138 1.00 95.88 124 GLY A O 1
ATOM 984 N N . LEU A 1 125 ? 5.523 12.005 9.175 1.00 96.50 125 LEU A N 1
ATOM 985 C CA . LEU A 1 125 ? 5.489 11.827 7.722 1.00 96.50 125 LEU A CA 1
ATOM 986 C C . LEU A 1 125 ? 4.939 13.079 7.010 1.00 96.50 125 LEU A C 1
ATOM 988 O O . LEU A 1 125 ? 3.780 13.137 6.575 1.00 96.50 125 LEU A O 1
ATOM 992 N N . THR A 1 126 ? 5.790 14.099 6.900 1.00 94.75 126 THR A N 1
ATOM 993 C CA . THR A 1 126 ? 5.549 15.385 6.228 1.00 94.75 126 THR A CA 1
ATOM 994 C C . THR A 1 126 ? 6.687 15.727 5.250 1.00 94.75 126 THR A C 1
ATOM 996 O O . THR A 1 126 ? 7.667 14.998 5.141 1.00 94.75 126 THR A O 1
ATOM 999 N N . GLY A 1 127 ? 6.555 16.811 4.474 1.00 93.62 127 GLY A N 1
ATOM 1000 C CA . GLY A 1 127 ? 7.615 17.223 3.543 1.00 93.62 127 GLY A CA 1
ATOM 1001 C C . GLY A 1 127 ? 7.933 16.152 2.491 1.00 93.62 127 GLY A C 1
ATOM 1002 O O . GLY A 1 127 ? 7.021 15.647 1.826 1.00 93.62 127 GLY A O 1
ATOM 1003 N N . GLU A 1 128 ? 9.210 15.822 2.312 1.00 93.62 128 GLU A N 1
ATOM 1004 C CA . GLU A 1 128 ? 9.700 14.824 1.345 1.00 93.62 128 GLU A CA 1
ATOM 1005 C C . GLU A 1 128 ? 9.354 13.378 1.729 1.00 93.62 128 GLU A C 1
ATOM 1007 O O . GLU A 1 128 ? 9.147 12.530 0.855 1.00 93.62 128 GLU A O 1
ATOM 1012 N N . LYS A 1 129 ? 9.215 13.112 3.030 1.00 94.00 129 LYS A N 1
ATOM 1013 C CA . LYS A 1 129 ? 8.850 11.817 3.611 1.00 94.00 129 LYS A CA 1
ATOM 1014 C C . LYS A 1 129 ? 7.386 11.869 4.039 1.00 94.00 129 LYS A C 1
ATOM 1016 O O . LYS A 1 129 ? 7.064 12.090 5.191 1.00 94.00 129 LYS A O 1
ATOM 1021 N N . ALA A 1 130 ? 6.468 11.722 3.090 1.00 93.38 130 ALA A N 1
ATOM 1022 C CA . ALA A 1 130 ? 5.028 11.943 3.282 1.00 93.38 130 ALA A CA 1
ATOM 1023 C C . ALA A 1 130 ? 4.236 10.614 3.275 1.00 93.38 130 ALA A C 1
ATOM 1025 O O . ALA A 1 130 ? 4.815 9.573 2.978 1.00 93.38 130 ALA A O 1
ATOM 1026 N N . PRO A 1 131 ? 2.898 10.589 3.478 1.00 91.81 131 PRO A N 1
ATOM 1027 C CA . PRO A 1 131 ? 2.127 9.343 3.355 1.00 91.81 131 PRO A CA 1
ATOM 1028 C C . PRO A 1 131 ? 2.355 8.624 2.013 1.00 91.81 131 PRO A C 1
ATOM 1030 O O . PRO A 1 131 ? 2.447 7.403 1.944 1.00 91.81 131 PRO A O 1
ATOM 1033 N N . HIS A 1 132 ? 2.519 9.397 0.936 1.00 93.88 132 HIS A N 1
ATOM 1034 C CA . HIS A 1 132 ? 2.776 8.875 -0.407 1.00 93.88 132 HIS A C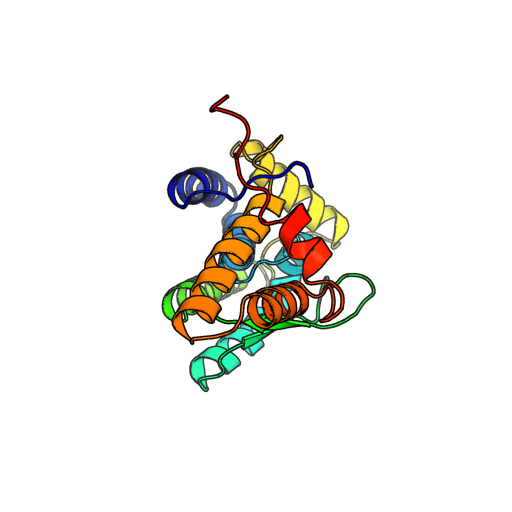A 1
ATOM 1035 C C . HIS A 1 132 ? 4.173 8.237 -0.556 1.00 93.88 132 HIS A C 1
ATOM 1037 O O . HIS A 1 132 ? 4.402 7.492 -1.503 1.00 93.88 132 HIS A O 1
ATOM 1043 N N . SER A 1 133 ? 5.093 8.456 0.388 1.00 96.25 133 SER A N 1
ATOM 1044 C CA . SER A 1 133 ? 6.420 7.827 0.420 1.00 96.25 133 SER A CA 1
ATOM 1045 C C . SER A 1 133 ? 6.370 6.321 0.700 1.00 96.25 133 SER A C 1
ATOM 1047 O O . SER A 1 133 ? 7.252 5.593 0.253 1.00 96.25 133 SER A O 1
ATOM 1049 N N . MET A 1 134 ? 5.306 5.816 1.337 1.00 97.31 134 MET A N 1
ATOM 1050 C CA . MET A 1 134 ? 5.047 4.368 1.444 1.00 97.31 134 MET A CA 1
ATOM 1051 C C . MET A 1 134 ? 4.878 3.719 0.067 1.00 97.31 134 MET A C 1
ATOM 1053 O O . MET A 1 134 ? 5.348 2.618 -0.196 1.00 97.31 134 MET A O 1
ATOM 1057 N N . ARG A 1 135 ? 4.245 4.437 -0.858 1.00 97.06 135 ARG A N 1
ATOM 1058 C CA . ARG A 1 135 ? 4.069 3.977 -2.232 1.00 97.06 135 ARG A CA 1
ATOM 1059 C C . ARG A 1 135 ? 5.357 4.064 -3.049 1.00 97.06 135 ARG A C 1
ATOM 1061 O O . ARG A 1 135 ? 5.562 3.250 -3.944 1.00 97.06 135 ARG A O 1
ATOM 1068 N N . TYR A 1 136 ? 6.226 5.020 -2.727 1.00 97.25 136 TYR A N 1
ATOM 1069 C CA . TYR A 1 136 ? 7.585 5.060 -3.262 1.00 97.25 136 TYR A CA 1
ATOM 1070 C C . TYR A 1 136 ? 8.408 3.870 -2.774 1.00 97.25 136 TYR A C 1
ATOM 1072 O O . TYR A 1 136 ? 9.039 3.216 -3.597 1.00 97.25 136 TYR A O 1
ATOM 1080 N N . HIS A 1 137 ? 8.337 3.537 -1.483 1.00 97.75 137 HIS A N 1
ATOM 1081 C CA . HIS A 1 137 ? 8.952 2.324 -0.946 1.00 97.75 137 HIS A CA 1
ATOM 1082 C C . HIS A 1 137 ? 8.494 1.078 -1.721 1.00 97.75 137 HIS A C 1
ATOM 1084 O O . HIS A 1 137 ? 9.326 0.387 -2.302 1.00 97.75 137 HIS A O 1
ATOM 1090 N N . PHE A 1 138 ? 7.178 0.865 -1.852 1.00 98.50 138 PHE A N 1
ATOM 1091 C CA . PHE A 1 138 ? 6.638 -0.255 -2.633 1.00 98.50 138 PHE A CA 1
ATOM 1092 C C . PHE A 1 138 ? 7.187 -0.301 -4.065 1.00 98.50 138 PHE A C 1
ATOM 1094 O O . PHE A 1 138 ? 7.496 -1.376 -4.562 1.00 98.50 138 PHE A O 1
ATOM 1101 N N . SER A 1 139 ? 7.333 0.846 -4.739 1.00 97.94 139 SER A N 1
ATOM 1102 C CA . SER A 1 139 ? 7.887 0.857 -6.098 1.00 97.94 139 SER A CA 1
ATOM 1103 C C . SER A 1 139 ? 9.340 0.367 -6.156 1.00 97.94 139 SER A C 1
ATOM 1105 O O . SER A 1 139 ? 9.685 -0.337 -7.102 1.00 97.94 139 SER A O 1
ATOM 1107 N N . GLN A 1 140 ? 10.162 0.662 -5.139 1.00 97.75 140 GLN A N 1
ATOM 1108 C CA . GLN A 1 140 ? 11.531 0.137 -5.048 1.00 97.75 140 GLN A CA 1
ATOM 1109 C C . GLN A 1 140 ? 11.528 -1.384 -4.887 1.00 97.75 140 GLN A C 1
ATOM 1111 O O . GLN A 1 140 ? 12.245 -2.088 -5.595 1.00 97.75 140 GLN A O 1
ATOM 1116 N N . GLU A 1 141 ? 10.663 -1.891 -4.014 1.00 98.44 141 GLU A N 1
ATOM 1117 C CA . GLU A 1 141 ? 10.535 -3.326 -3.765 1.00 98.44 141 GLU A CA 1
ATOM 1118 C C . GLU A 1 141 ? 9.971 -4.070 -4.984 1.00 98.44 141 GLU A C 1
ATOM 1120 O O . GLU A 1 141 ? 10.469 -5.132 -5.350 1.00 98.44 141 GLU A O 1
ATOM 1125 N N . ALA A 1 142 ? 8.992 -3.489 -5.681 1.00 98.44 142 ALA A N 1
ATOM 1126 C CA . ALA A 1 142 ? 8.447 -4.048 -6.915 1.00 98.44 142 ALA A CA 1
ATOM 1127 C C . ALA A 1 142 ? 9.493 -4.077 -8.041 1.00 98.44 142 ALA A C 1
ATOM 1129 O O . ALA A 1 142 ? 9.587 -5.066 -8.763 1.00 98.44 142 ALA A O 1
ATOM 1130 N N . ARG A 1 143 ? 10.333 -3.040 -8.164 1.00 98.31 143 ARG A N 1
ATOM 1131 C CA . ARG A 1 143 ? 11.471 -3.051 -9.095 1.00 98.31 143 ARG A CA 1
ATOM 1132 C C . ARG A 1 143 ? 12.394 -4.240 -8.813 1.00 98.31 143 ARG A C 1
ATOM 1134 O O . ARG A 1 143 ? 12.596 -5.054 -9.710 1.00 98.31 143 ARG A O 1
ATOM 1141 N N . ARG A 1 144 ? 12.862 -4.385 -7.568 1.00 98.38 144 ARG A N 1
ATOM 1142 C CA . ARG A 1 144 ? 13.726 -5.505 -7.142 1.00 98.38 144 ARG A CA 1
ATOM 1143 C C . ARG A 1 144 ? 13.070 -6.864 -7.392 1.00 98.38 144 ARG A C 1
ATOM 1145 O O . ARG A 1 144 ? 13.718 -7.807 -7.833 1.00 98.38 144 ARG A O 1
ATOM 1152 N N . PHE A 1 145 ? 11.765 -6.966 -7.148 1.00 98.56 145 PHE A N 1
ATOM 1153 C CA . PHE A 1 145 ? 10.989 -8.180 -7.389 1.00 98.56 145 PHE A CA 1
ATOM 1154 C C . PHE A 1 145 ? 11.035 -8.638 -8.853 1.00 98.56 145 PHE A C 1
ATOM 1156 O O . PHE A 1 145 ? 11.151 -9.842 -9.103 1.00 98.56 145 PHE A O 1
ATOM 1163 N N . TYR A 1 146 ? 10.923 -7.709 -9.806 1.00 98.50 146 TYR A N 1
ATOM 1164 C CA . TYR A 1 146 ? 10.984 -8.021 -11.236 1.00 98.50 146 TYR A CA 1
ATOM 1165 C C . TYR A 1 146 ? 12.425 -8.215 -11.728 1.00 98.50 146 TYR A C 1
ATOM 1167 O O . TYR A 1 146 ? 12.662 -9.120 -12.526 1.00 98.50 146 TYR A O 1
ATOM 1175 N N . GLU A 1 147 ? 13.392 -7.450 -11.204 1.00 98.25 147 GLU A N 1
ATOM 1176 C CA . GLU A 1 147 ? 14.830 -7.652 -11.465 1.00 98.25 147 GLU A CA 1
ATOM 1177 C C . GLU A 1 147 ? 15.257 -9.082 -11.109 1.00 98.25 147 GLU A C 1
ATOM 1179 O O . GLU A 1 147 ? 15.801 -9.798 -11.947 1.00 98.25 147 GLU A O 1
ATOM 1184 N N . ASN A 1 148 ? 14.884 -9.560 -9.918 1.00 98.06 148 ASN A N 1
ATOM 1185 C CA . ASN A 1 148 ? 15.172 -10.925 -9.459 1.00 98.06 148 ASN A CA 1
ATOM 1186 C C . ASN A 1 148 ? 14.484 -12.027 -10.290 1.00 98.06 148 ASN A C 1
ATOM 1188 O O . ASN A 1 148 ? 14.738 -13.210 -10.077 1.00 98.06 148 ASN A O 1
ATOM 1192 N N . ARG A 1 149 ? 13.591 -11.661 -11.216 1.00 97.88 149 ARG A N 1
ATOM 1193 C CA . ARG A 1 149 ? 12.911 -12.573 -12.148 1.00 97.88 149 ARG A CA 1
ATOM 1194 C C . ARG A 1 149 ? 13.428 -12.453 -13.583 1.00 97.88 149 ARG A C 1
ATOM 1196 O O . ARG A 1 149 ? 12.830 -13.044 -14.476 1.00 97.88 149 ARG A O 1
ATOM 1203 N N . GLY A 1 150 ? 14.503 -11.695 -13.804 1.00 98.19 150 GLY A N 1
ATOM 1204 C CA . GLY A 1 150 ? 15.155 -11.561 -15.108 1.00 98.19 150 GLY A CA 1
ATOM 1205 C C . GLY A 1 150 ? 14.424 -10.656 -16.100 1.00 98.19 150 GLY A C 1
ATOM 1206 O O . GLY A 1 150 ? 14.669 -10.755 -17.298 1.00 98.19 150 GLY A O 1
ATOM 1207 N N . TYR A 1 151 ? 13.522 -9.790 -15.629 1.00 98.19 151 TYR A N 1
ATOM 1208 C CA . TYR A 1 151 ? 12.812 -8.849 -16.497 1.00 98.19 151 TYR A CA 1
ATOM 1209 C C . TYR A 1 151 ? 13.781 -7.786 -17.019 1.00 98.19 151 TYR A C 1
ATOM 1211 O O . TYR A 1 151 ? 14.664 -7.321 -16.295 1.00 98.19 151 TYR A O 1
ATOM 1219 N N . THR A 1 152 ? 13.584 -7.342 -18.258 1.00 97.81 152 THR A N 1
ATOM 1220 C CA . THR A 1 152 ? 14.344 -6.210 -18.800 1.00 97.81 152 THR A CA 1
ATOM 1221 C C . THR A 1 152 ? 13.956 -4.909 -18.102 1.00 97.81 152 THR A C 1
ATOM 1223 O O . THR A 1 152 ? 12.840 -4.760 -17.601 1.00 97.81 152 THR A O 1
ATOM 1226 N N . GLU A 1 153 ? 14.835 -3.905 -18.133 1.00 96.00 153 GLU A N 1
ATOM 1227 C CA . GLU A 1 153 ? 14.550 -2.591 -17.541 1.00 96.00 153 GLU A CA 1
ATOM 1228 C C . GLU A 1 153 ? 13.217 -1.996 -18.048 1.00 96.00 153 GLU A C 1
ATOM 1230 O O . GLU A 1 153 ? 12.410 -1.465 -17.277 1.00 96.00 153 GLU A O 1
ATOM 1235 N N . ARG A 1 154 ? 12.950 -2.129 -19.353 1.00 96.19 154 ARG A N 1
ATO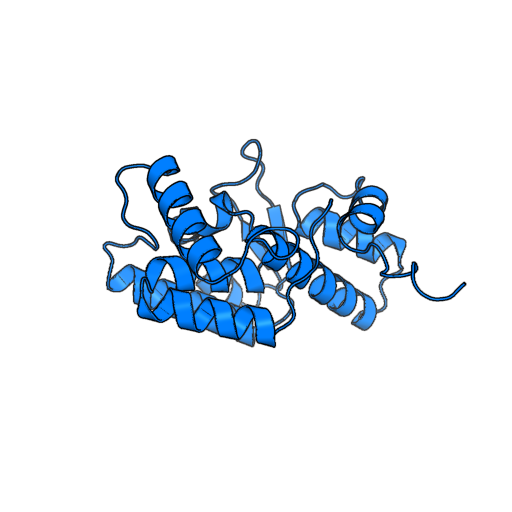M 1236 C CA . ARG A 1 154 ? 11.712 -1.644 -19.973 1.00 96.19 154 ARG A CA 1
ATOM 1237 C C . ARG A 1 154 ? 10.481 -2.348 -19.403 1.00 96.19 154 ARG A C 1
ATOM 1239 O O . ARG A 1 154 ? 9.490 -1.676 -19.109 1.00 96.19 154 ARG A O 1
ATOM 1246 N N . GLU A 1 155 ? 10.536 -3.668 -19.251 1.00 97.50 155 GLU A N 1
ATOM 1247 C CA . GLU A 1 155 ? 9.435 -4.450 -18.685 1.00 97.50 155 GLU A CA 1
ATOM 1248 C C . GLU A 1 155 ? 9.241 -4.147 -17.203 1.00 97.50 155 GLU A C 1
ATOM 1250 O O . GLU A 1 155 ? 8.105 -3.954 -16.782 1.00 97.50 155 GLU A O 1
ATOM 1255 N N . ILE A 1 156 ? 10.323 -4.018 -16.429 1.00 98.19 156 ILE A N 1
ATOM 1256 C CA . ILE A 1 156 ? 10.269 -3.668 -15.004 1.00 98.19 156 ILE A CA 1
ATOM 1257 C C . ILE A 1 156 ? 9.478 -2.376 -14.811 1.00 98.19 156 ILE A C 1
ATOM 1259 O O . ILE A 1 156 ? 8.513 -2.338 -14.048 1.00 98.19 156 ILE A O 1
ATOM 1263 N N . TYR A 1 157 ? 9.831 -1.307 -15.528 1.00 98.06 157 TYR A N 1
ATOM 1264 C CA . TYR A 1 157 ? 9.133 -0.036 -15.354 1.00 98.06 157 TYR A CA 1
ATOM 1265 C C . TYR A 1 157 ? 7.706 -0.051 -15.907 1.00 98.06 157 TYR A C 1
ATOM 1267 O O . TYR A 1 157 ? 6.849 0.645 -15.357 1.00 98.06 157 TYR A O 1
ATOM 1275 N N . ALA A 1 158 ? 7.415 -0.839 -16.946 1.00 97.88 158 ALA A N 1
ATOM 1276 C CA . ALA A 1 158 ? 6.043 -1.046 -17.410 1.00 97.88 158 ALA A CA 1
ATOM 1277 C C . ALA A 1 158 ? 5.200 -1.778 -16.351 1.00 97.88 158 ALA A C 1
ATOM 1279 O O . ALA A 1 158 ? 4.104 -1.321 -16.024 1.00 97.88 158 ALA A O 1
ATOM 1280 N N . GLN A 1 159 ? 5.737 -2.843 -15.749 1.00 98.25 159 GLN A N 1
ATOM 1281 C CA . GLN A 1 159 ? 5.081 -3.612 -14.691 1.00 98.25 159 GLN A CA 1
ATOM 1282 C C . GLN A 1 159 ? 4.847 -2.768 -13.440 1.00 98.25 159 GLN A C 1
ATOM 1284 O O 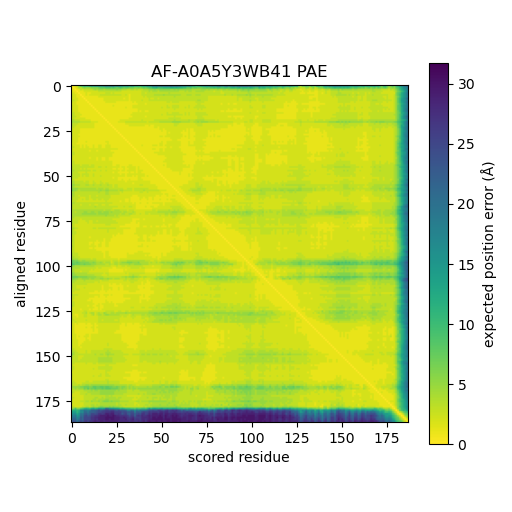. GLN A 1 159 ? 3.704 -2.618 -13.019 1.00 98.25 159 GLN A O 1
ATOM 1289 N N . VAL A 1 160 ? 5.877 -2.091 -12.919 1.00 98.44 160 VAL A N 1
ATOM 1290 C CA . VAL A 1 160 ? 5.726 -1.180 -11.768 1.00 98.44 160 VAL A CA 1
ATOM 1291 C C . VAL A 1 160 ? 4.708 -0.077 -12.081 1.00 98.44 160 VAL A C 1
ATOM 1293 O O . VAL A 1 160 ? 3.919 0.321 -11.224 1.00 98.44 160 VAL A O 1
ATOM 1296 N N . SER A 1 161 ? 4.667 0.415 -13.320 1.00 98.00 161 SER A N 1
ATOM 1297 C CA . SER A 1 161 ? 3.659 1.385 -13.744 1.00 98.00 161 SER A CA 1
ATOM 1298 C C . SER A 1 161 ? 2.238 0.817 -13.719 1.00 98.00 161 SER A C 1
ATOM 1300 O O . SER A 1 161 ? 1.319 1.490 -13.233 1.00 98.00 161 SER A O 1
ATOM 1302 N N . MET A 1 162 ? 2.038 -0.421 -14.171 1.00 98.12 162 MET A N 1
ATOM 1303 C CA . MET A 1 162 ? 0.755 -1.122 -14.076 1.00 98.12 162 MET A CA 1
ATOM 1304 C C . MET A 1 162 ? 0.364 -1.420 -12.630 1.00 98.12 162 MET A C 1
ATOM 1306 O O . MET A 1 162 ? -0.770 -1.114 -12.256 1.00 98.12 162 MET A O 1
ATOM 1310 N N . ASP A 1 163 ? 1.302 -1.886 -11.804 1.00 98.25 163 ASP A N 1
ATOM 1311 C CA . ASP A 1 163 ? 1.100 -2.117 -10.373 1.00 98.25 163 ASP A CA 1
ATOM 1312 C C . ASP A 1 163 ? 0.623 -0.841 -9.701 1.00 98.25 163 ASP A C 1
ATOM 1314 O O . ASP A 1 163 ? -0.374 -0.828 -8.997 1.00 98.25 163 ASP A O 1
ATOM 1318 N N . LEU A 1 164 ? 1.241 0.297 -9.998 1.00 97.25 164 LEU A N 1
ATOM 1319 C CA . LEU A 1 164 ? 0.828 1.603 -9.496 1.00 97.25 164 LEU A CA 1
ATOM 1320 C C . LEU A 1 164 ? -0.483 2.116 -10.161 1.00 97.25 164 LEU A C 1
ATOM 1322 O O . LEU A 1 164 ? -1.073 3.115 -9.729 1.00 97.25 164 LEU A O 1
ATOM 1326 N N . GLY A 1 165 ? -1.022 1.458 -11.180 1.00 96.75 165 GLY A N 1
ATOM 1327 C CA . GLY A 1 165 ? -2.231 1.892 -11.891 1.00 96.75 165 GLY A CA 1
ATOM 1328 C C . GLY A 1 165 ? -2.012 3.173 -12.695 1.00 96.75 165 GLY A C 1
ATOM 1329 O O . GLY A 1 165 ? -2.857 4.070 -12.690 1.00 96.75 165 GLY A O 1
ATOM 1330 N N . HIS A 1 166 ? -0.839 3.300 -13.310 1.00 95.50 166 HIS A N 1
ATOM 1331 C CA . HIS A 1 166 ? -0.493 4.342 -14.276 1.00 95.50 166 HIS A CA 1
ATOM 1332 C C . HIS A 1 166 ? -0.652 3.870 -15.736 1.00 95.50 166 HIS A C 1
ATOM 1334 O O . HIS A 1 166 ? -0.686 4.720 -16.626 1.00 95.50 166 HIS A O 1
ATOM 1340 N N . GLY A 1 167 ? -0.813 2.560 -15.963 1.00 93.56 167 GLY A N 1
ATOM 1341 C CA . GLY A 1 167 ? -0.826 1.930 -17.290 1.00 93.56 167 GLY A CA 1
ATOM 1342 C C . GLY A 1 167 ? 0.584 1.554 -17.755 1.00 93.56 167 GLY A C 1
ATOM 1343 O O . GLY A 1 167 ? 1.566 2.100 -17.259 1.00 93.56 167 GLY A O 1
ATOM 1344 N N . ASP A 1 168 ? 0.694 0.631 -18.698 1.00 90.69 168 ASP A N 1
ATOM 1345 C CA . ASP A 1 168 ? 1.958 0.130 -19.260 1.00 90.69 168 ASP A CA 1
ATOM 1346 C C . ASP A 1 168 ? 2.766 1.229 -19.982 1.00 90.69 168 ASP A C 1
ATOM 1348 O O . ASP A 1 168 ? 3.979 1.341 -19.800 1.00 90.69 168 ASP A O 1
ATOM 1352 N N . GLY A 1 169 ? 2.089 2.142 -20.688 1.00 93.50 169 GLY A N 1
ATOM 1353 C CA . GLY A 1 169 ? 2.706 3.256 -21.426 1.00 93.50 169 GLY A CA 1
ATOM 1354 C C . GLY A 1 169 ? 3.378 4.345 -20.575 1.00 93.50 169 GLY A C 1
ATOM 1355 O O . GLY A 1 169 ? 3.826 5.358 -21.112 1.00 93.50 169 GLY A O 1
ATOM 1356 N N . ARG A 1 170 ? 3.447 4.191 -19.245 1.00 94.94 170 ARG A N 1
ATOM 1357 C CA . ARG A 1 170 ? 4.014 5.196 -18.322 1.00 94.94 170 ARG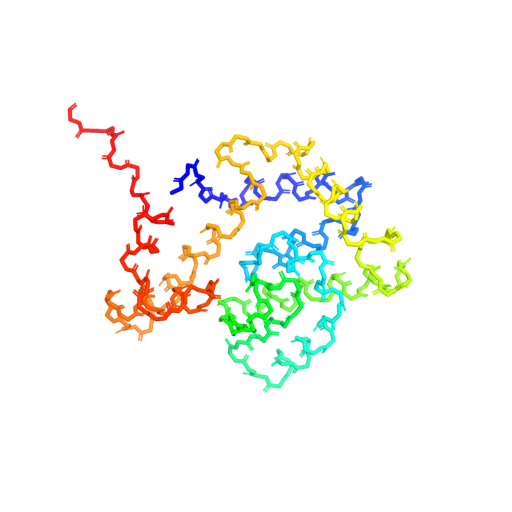 A CA 1
ATOM 1358 C C . ARG A 1 170 ? 5.294 4.765 -17.604 1.00 94.94 170 ARG A C 1
ATOM 1360 O O . ARG A 1 170 ? 5.708 5.453 -16.671 1.00 94.94 170 ARG A O 1
ATOM 1367 N N . GLY A 1 171 ? 5.980 3.724 -18.078 1.00 94.75 171 GLY A N 1
ATOM 1368 C CA . GLY A 1 171 ? 7.255 3.275 -17.496 1.00 94.75 171 GLY A CA 1
ATOM 1369 C C . GLY A 1 171 ? 8.311 4.384 -17.364 1.00 94.75 171 GLY A C 1
ATOM 1370 O O . GLY A 1 171 ? 8.857 4.588 -16.281 1.00 94.75 171 GLY A O 1
ATOM 1371 N N . ARG A 1 172 ? 8.524 5.200 -18.411 1.00 93.88 172 ARG A N 1
ATOM 1372 C CA . ARG A 1 172 ? 9.462 6.345 -18.365 1.00 93.88 172 ARG A CA 1
ATOM 1373 C C . ARG A 1 172 ? 9.091 7.365 -17.283 1.00 93.88 172 ARG A C 1
ATOM 1375 O O . ARG A 1 172 ? 9.951 7.803 -16.526 1.00 93.88 172 ARG A O 1
ATOM 1382 N N . TYR A 1 173 ? 7.807 7.717 -17.194 1.00 93.62 173 TYR A N 1
ATOM 1383 C CA . TYR A 1 173 ? 7.301 8.622 -16.159 1.00 93.62 173 TYR A CA 1
ATOM 1384 C C . TYR A 1 173 ? 7.537 8.044 -14.760 1.00 93.62 173 TYR A C 1
ATOM 1386 O O . TYR A 1 173 ? 7.961 8.758 -13.855 1.00 93.62 173 TYR A O 1
ATOM 1394 N N . VAL A 1 174 ? 7.285 6.746 -14.581 1.00 93.50 174 VAL A N 1
ATOM 1395 C CA . VAL A 1 174 ? 7.502 6.063 -13.306 1.00 93.50 174 VAL A CA 1
ATOM 1396 C C . VAL A 1 174 ? 8.977 6.087 -12.914 1.00 93.50 174 VAL A C 1
ATOM 1398 O O . VAL A 1 174 ? 9.260 6.512 -11.794 1.00 93.50 174 VAL A O 1
ATOM 1401 N N . LYS A 1 175 ? 9.902 5.768 -13.830 1.00 93.62 175 LYS A N 1
ATOM 1402 C CA . LYS A 1 175 ? 11.357 5.899 -13.614 1.00 93.62 175 LYS A CA 1
ATOM 1403 C C . LYS A 1 175 ? 11.716 7.303 -13.110 1.00 93.62 175 LYS A C 1
ATOM 1405 O O . LYS A 1 175 ? 12.256 7.453 -12.022 1.00 93.62 175 LYS A O 1
ATOM 1410 N N . GLN A 1 176 ? 11.285 8.344 -13.821 1.00 92.31 176 GLN A N 1
ATOM 1411 C CA . GLN A 1 176 ? 11.584 9.745 -13.483 1.00 92.31 176 GLN A CA 1
ATOM 1412 C C . GLN A 1 176 ? 10.947 10.260 -12.185 1.00 92.31 176 GLN A C 1
ATOM 1414 O O . GLN A 1 176 ? 11.370 11.291 -11.659 1.00 92.31 176 GLN A O 1
ATOM 1419 N N . VAL A 1 177 ? 9.863 9.642 -11.713 1.00 92.19 177 VAL A N 1
ATOM 1420 C CA . VAL A 1 177 ? 9.095 10.146 -10.565 1.00 92.19 177 VAL A CA 1
ATOM 1421 C C . VAL A 1 177 ? 9.370 9.367 -9.297 1.00 92.19 177 VAL A C 1
ATOM 1423 O O . VAL A 1 177 ? 9.433 10.007 -8.248 1.00 92.19 177 VAL A O 1
ATOM 1426 N N . TYR A 1 178 ? 9.479 8.045 -9.399 1.00 91.06 178 TYR A N 1
ATOM 1427 C CA . TYR A 1 178 ? 9.615 7.120 -8.275 1.00 91.06 178 TYR A CA 1
ATOM 1428 C C . TYR A 1 178 ? 11.052 6.635 -8.072 1.00 91.06 178 TYR A C 1
ATOM 1430 O O . TYR A 1 178 ? 11.373 6.207 -6.972 1.00 91.06 178 TYR A O 1
ATOM 1438 N N . PHE A 1 179 ? 11.911 6.735 -9.090 1.00 90.06 179 PHE A N 1
ATOM 1439 C CA . PHE A 1 179 ? 13.295 6.249 -9.072 1.00 90.06 179 PHE A CA 1
ATOM 1440 C C . PHE A 1 179 ? 14.276 7.358 -9.452 1.00 90.06 179 PHE A C 1
ATOM 1442 O O . PHE A 1 179 ? 15.241 7.112 -10.169 1.00 90.06 179 PHE A O 1
ATOM 1449 N N . ARG A 1 180 ? 14.007 8.594 -9.011 1.00 81.19 180 ARG A N 1
ATOM 1450 C CA . ARG A 1 180 ? 15.025 9.646 -9.086 1.00 81.19 180 ARG A CA 1
ATOM 1451 C C . ARG A 1 180 ? 16.204 9.176 -8.248 1.00 81.19 180 ARG A C 1
ATOM 1453 O O . ARG A 1 180 ? 16.027 8.977 -7.047 1.00 81.19 180 ARG A O 1
ATOM 1460 N N . SER A 1 181 ? 17.345 8.950 -8.887 1.00 57.66 181 SER A N 1
ATOM 1461 C CA . SER A 1 181 ? 18.592 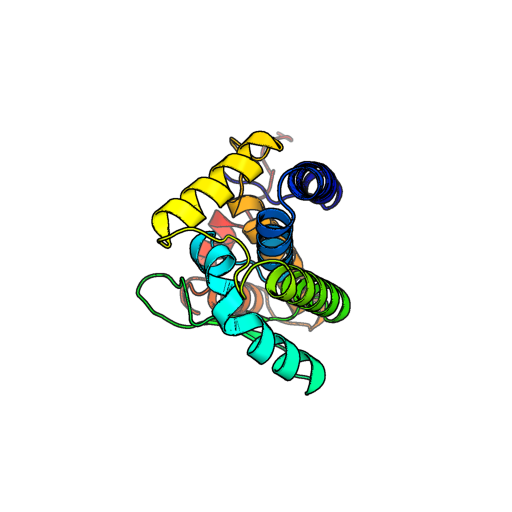8.765 -8.170 1.00 57.66 181 SER A CA 1
ATOM 1462 C C . SER A 1 181 ? 18.840 9.989 -7.293 1.00 57.66 181 SER A C 1
ATOM 1464 O O . SER A 1 181 ? 18.534 11.111 -7.705 1.00 57.66 181 SER A O 1
ATOM 1466 N N . ALA A 1 182 ? 19.413 9.784 -6.113 1.00 43.41 182 ALA A N 1
ATOM 1467 C CA . ALA A 1 182 ? 20.120 10.840 -5.401 1.00 43.41 182 ALA A CA 1
ATOM 1468 C C . ALA A 1 182 ? 21.506 11.052 -6.050 1.00 43.41 182 ALA A C 1
ATOM 1470 O O . ALA A 1 182 ? 22.506 11.081 -5.354 1.00 43.41 182 ALA A O 1
ATOM 1471 N N . ASP A 1 183 ? 21.562 11.147 -7.384 1.00 36.59 183 ASP A N 1
ATOM 1472 C CA . ASP A 1 183 ? 22.794 11.426 -8.140 1.00 36.59 183 ASP A CA 1
ATOM 1473 C C . ASP A 1 183 ? 22.931 12.948 -8.301 1.00 36.59 183 ASP A C 1
ATOM 1475 O O . ASP A 1 183 ? 22.941 13.491 -9.404 1.00 36.59 183 ASP A O 1
ATOM 1479 N N . THR A 1 184 ? 22.921 13.643 -7.170 1.00 39.03 184 THR A N 1
ATOM 1480 C CA . THR A 1 184 ? 23.350 15.037 -7.027 1.00 39.03 184 THR A CA 1
ATOM 1481 C C . THR A 1 184 ? 23.967 15.128 -5.645 1.00 39.03 184 THR A C 1
ATOM 1483 O O . THR A 1 184 ? 23.277 15.540 -4.724 1.00 39.03 184 THR A O 1
ATOM 1486 N N . ASP A 1 185 ? 25.168 14.576 -5.505 1.00 37.66 185 ASP A N 1
ATOM 1487 C CA . ASP A 1 185 ? 26.176 14.865 -4.476 1.00 37.66 185 ASP A CA 1
ATOM 1488 C C . ASP A 1 185 ? 27.381 13.964 -4.808 1.00 37.66 185 ASP A C 1
ATOM 1490 O O . ASP A 1 185 ? 27.566 12.930 -4.182 1.00 37.66 185 ASP A O 1
ATOM 1494 N N . ASP A 1 186 ? 28.074 14.282 -5.908 1.00 35.56 186 ASP A N 1
ATOM 1495 C CA . ASP A 1 186 ? 29.471 13.918 -6.219 1.00 35.56 186 ASP A CA 1
ATOM 1496 C C . ASP A 1 186 ? 29.807 14.481 -7.622 1.00 35.56 186 ASP A C 1
ATOM 1498 O O . ASP A 1 186 ? 29.874 13.757 -8.615 1.00 35.56 186 ASP A O 1
ATOM 1502 N N . GLU A 1 187 ? 29.953 15.807 -7.704 1.00 32.47 187 GLU A N 1
ATOM 1503 C CA . GLU A 1 187 ? 30.795 16.516 -8.687 1.00 32.47 187 GLU A CA 1
ATOM 1504 C C . GLU A 1 187 ? 31.528 17.655 -7.969 1.00 32.47 187 GLU A C 1
ATOM 1506 O O . GLU A 1 187 ? 30.854 18.424 -7.242 1.00 32.47 187 GLU A O 1
#

Sequence (187 aa):
GTKLPLSPEEFHKAFKEVEKNNRGVAAAMLLSYTLGLRNKEAVESCKSVMTWKRAIETGHNSVRVVFGTKGGRPRNTVIVDRHAVRRAINYAENVMKENNGKLIDRPDVRKALNTYCYHVRRAGLTGEKAPHSMRYHFSQEARRFYENRGYTEREIYAQVSMDLGHGDGRGRYVKQVYFRSADTDDE

Solvent-accessible surface area (backbone atoms only — not comparable to full-atom values): 9728 Å² total; per-residue (Å²): 95,84,54,40,56,50,51,74,64,62,45,50,56,28,41,56,52,24,37,77,77,37,52,31,46,27,29,27,48,44,41,13,36,58,56,32,36,51,74,50,24,22,61,42,35,53,86,42,42,69,61,45,47,50,33,54,78,73,64,50,64,45,42,78,48,57,54,54,37,77,91,68,51,62,29,50,24,61,53,71,49,65,67,60,44,50,52,28,42,53,52,34,52,54,43,13,73,76,36,88,60,24,38,54,86,48,98,43,70,66,59,27,46,49,51,42,54,49,47,46,37,72,39,64,31,45,86,42,47,26,77,67,10,30,28,27,29,26,49,55,50,43,40,52,53,34,49,79,68,72,48,52,73,68,54,30,31,17,48,48,14,30,39,67,58,65,39,55,95,29,18,69,59,40,42,66,34,65,58,63,71,86,85,80,84,89,132

Secondary structure (DSSP, 8-state):
----PPPHHHHHHHHHHHHHH-HHHHHHHHHHHHHT--HHHHHGGGGTHHHHHHHHHTT-SEEEE-TT-GGG--EEEE-S-HHHHHHHHHHHHHHHHHTTT-SS--SSHHHHHHHHHHHHHHTT--TTS-TTHHHHHHHHHHHHHHHTTT--HHHHHHHHHHHTTS-GGGHHHHHHHH------S--

Radius of gyration: 16.02 Å; Cα contacts (8 Å, |Δi|>4): 292; chains: 1; bounding box: 50×37×41 Å

Nearest PDB structures (foldseek):
  6zos-assembly1_A  TM=3.081E-01  e=6.915E+00  Homo sapiens
  2qe4-assembly1_A  TM=2.757E-01  e=8.807E+00  Homo sapiens
  4dji-assembly3_A  TM=1.665E-01  e=9.244E+00  Escherichia coli K-12